Protein AF-A0A8C0J7T6-F1 (afdb_monomer)

Solvent-accessible surface area (backbone atoms only — not comparable to full-atom values): 10800 Å² total; per-residue (Å²): 134,70,55,87,92,42,92,91,55,75,82,84,69,92,79,47,66,50,79,44,66,26,31,36,28,26,46,78,83,42,55,23,36,36,30,41,29,33,46,74,46,92,56,83,65,45,68,53,52,52,30,29,75,73,48,31,24,41,42,26,31,41,79,61,40,76,63,68,33,74,79,54,97,52,53,40,69,46,75,33,35,41,36,41,74,50,99,88,48,74,47,76,49,74,50,81,82,73,91,36,51,92,74,35,79,50,44,44,82,74,43,83,74,43,59,67,70,60,56,52,49,52,53,51,53,53,49,52,53,54,51,53,50,51,53,54,50,52,61,59,55,74,74,56,86,87,81,88,79,65,79,70,66,60,56,63,64,53,69,69,49,64,43,43,42,34,25,47,27,38,25,48,77,80,70,82,87,72,81,82,82,130

Structure (mmCIF, N/CA/C/O backbone):
data_AF-A0A8C0J7T6-F1
#
_entry.id   AF-A0A8C0J7T6-F1
#
loop_
_atom_site.group_PDB
_atom_site.id
_atom_site.type_symbol
_atom_site.label_atom_id
_atom_site.label_alt_id
_atom_site.label_comp_id
_atom_site.label_asym_id
_atom_site.label_entity_id
_atom_site.label_seq_id
_atom_site.pdbx_PDB_ins_code
_atom_site.Cartn_x
_atom_site.Cartn_y
_atom_site.Cartn_z
_atom_site.occupancy
_atom_site.B_iso_or_equiv
_atom_site.auth_seq_id
_atom_site.auth_comp_id
_atom_site.auth_asym_id
_atom_site.auth_atom_id
_atom_site.pdbx_PDB_model_num
ATOM 1 N N . MET A 1 1 ? 10.632 14.392 7.859 1.00 57.88 1 MET A N 1
ATOM 2 C CA . MET A 1 1 ? 10.775 13.035 8.422 1.00 57.88 1 MET A CA 1
ATOM 3 C C . MET A 1 1 ? 12.063 12.473 7.881 1.00 57.88 1 MET A C 1
ATOM 5 O O . MET A 1 1 ? 12.212 12.411 6.668 1.00 57.88 1 MET A O 1
ATOM 9 N N . CYS A 1 2 ? 12.989 12.187 8.778 1.00 57.34 2 CYS A N 1
ATOM 10 C CA . CYS A 1 2 ? 14.302 11.634 8.496 1.00 57.34 2 CYS A CA 1
ATOM 11 C C . CYS A 1 2 ? 14.334 10.195 9.011 1.00 57.34 2 CYS A C 1
ATOM 13 O O . CYS A 1 2 ? 13.550 9.836 9.894 1.00 57.34 2 CYS A O 1
ATOM 15 N N . ILE A 1 3 ? 15.193 9.372 8.426 1.00 66.75 3 ILE A N 1
ATOM 16 C CA . ILE A 1 3 ? 15.431 8.009 8.898 1.00 66.75 3 ILE A CA 1
ATOM 17 C C . ILE A 1 3 ? 16.531 8.100 9.954 1.00 66.75 3 ILE A C 1
ATOM 19 O O . ILE A 1 3 ? 17.465 8.892 9.799 1.00 66.75 3 ILE A O 1
ATOM 23 N N . GLU A 1 4 ? 16.426 7.332 11.034 1.00 70.44 4 GLU A N 1
ATOM 24 C CA . GLU A 1 4 ? 17.487 7.267 12.039 1.00 70.44 4 GLU A CA 1
ATOM 25 C C . GLU A 1 4 ? 18.846 6.986 11.368 1.00 70.44 4 GLU A C 1
ATOM 27 O O . GLU A 1 4 ? 18.960 6.095 10.528 1.00 70.44 4 GLU A O 1
ATOM 32 N N . GLY A 1 5 ? 19.858 7.802 11.679 1.00 65.06 5 GLY A N 1
ATOM 33 C CA . GLY A 1 5 ? 21.185 7.721 11.056 1.00 65.06 5 GLY A CA 1
ATOM 34 C C . GLY A 1 5 ? 21.386 8.563 9.788 1.00 65.06 5 GLY A C 1
ATOM 35 O O . GLY A 1 5 ? 22.493 8.577 9.258 1.00 65.06 5 GLY A O 1
ATOM 36 N N . THR A 1 6 ? 20.372 9.295 9.307 1.00 73.75 6 THR A N 1
ATOM 37 C CA . THR A 1 6 ? 20.548 10.284 8.221 1.00 73.75 6 THR A CA 1
ATOM 38 C C . THR A 1 6 ? 21.011 11.646 8.753 1.00 73.75 6 THR A C 1
ATOM 40 O O . THR A 1 6 ? 20.644 12.049 9.859 1.00 73.75 6 THR A O 1
ATOM 43 N N . GLU A 1 7 ? 21.836 12.356 7.975 1.00 67.19 7 GLU A N 1
ATOM 44 C CA . GLU A 1 7 ? 22.377 13.670 8.348 1.00 67.19 7 GLU A CA 1
ATOM 45 C C . GLU A 1 7 ? 21.241 14.680 8.596 1.00 67.19 7 GLU A C 1
ATOM 47 O O . GLU A 1 7 ? 20.299 14.784 7.809 1.00 67.19 7 GLU A O 1
ATOM 52 N N . GLY A 1 8 ? 21.294 15.389 9.729 1.00 71.00 8 GLY A N 1
ATOM 53 C CA . GLY A 1 8 ? 20.246 16.329 10.146 1.00 71.00 8 GLY A CA 1
ATOM 54 C C . GLY A 1 8 ? 19.017 15.693 10.811 1.00 71.00 8 GLY A C 1
ATOM 55 O O . GLY A 1 8 ? 18.012 16.380 11.007 1.00 71.00 8 GLY A O 1
ATOM 56 N N . CYS A 1 9 ? 19.058 14.401 11.162 1.00 67.88 9 CYS A N 1
ATOM 57 C CA . CYS A 1 9 ? 17.967 13.756 11.889 1.00 67.88 9 CYS A CA 1
ATOM 58 C C . CYS A 1 9 ? 18.073 13.948 13.407 1.00 67.88 9 CYS A C 1
ATOM 60 O O . CYS A 1 9 ? 18.866 13.287 14.074 1.00 67.88 9 CYS A O 1
ATOM 62 N N . GLU A 1 10 ? 17.230 14.817 13.965 1.00 62.34 10 GLU A N 1
ATOM 63 C CA . GLU A 1 10 ? 17.149 15.059 15.408 1.00 62.34 10 GLU A CA 1
ATOM 64 C C . GLU A 1 10 ? 15.887 14.416 16.010 1.00 62.34 10 GLU A C 1
ATOM 66 O O . GLU A 1 10 ? 14.781 14.573 15.489 1.00 62.34 10 GLU A O 1
ATOM 71 N N . ASN A 1 11 ? 16.052 13.710 17.136 1.00 70.50 11 ASN A N 1
ATOM 72 C CA . ASN A 1 11 ? 14.987 13.072 17.926 1.00 70.50 11 ASN A CA 1
ATOM 73 C C . ASN A 1 11 ? 14.111 12.056 17.146 1.00 70.50 11 ASN A C 1
ATOM 75 O O . ASN A 1 11 ? 12.919 12.308 16.905 1.00 70.50 11 ASN A O 1
ATOM 79 N N . PRO A 1 12 ? 14.673 10.895 16.746 1.00 72.00 12 PRO A N 1
ATOM 80 C CA . PRO A 1 12 ? 13.908 9.855 16.069 1.00 72.00 12 PRO A CA 1
ATOM 81 C C . PRO A 1 12 ? 12.795 9.336 16.987 1.00 72.00 12 PRO A C 1
ATOM 83 O O . PRO A 1 12 ? 13.013 8.997 18.148 1.00 72.00 12 PRO A O 1
ATOM 86 N N . LYS A 1 13 ? 11.572 9.280 16.457 1.00 76.56 13 LYS A N 1
ATOM 87 C CA . LYS A 1 13 ? 10.425 8.665 17.140 1.00 76.56 13 LYS A CA 1
ATOM 88 C C . LYS A 1 13 ? 10.184 7.269 16.567 1.00 76.56 13 LYS A C 1
ATOM 90 O O . LYS A 1 13 ? 10.420 7.096 15.368 1.00 76.56 13 LYS A O 1
ATOM 95 N N . PRO A 1 14 ? 9.661 6.319 17.365 1.00 80.88 14 PRO A N 1
ATOM 96 C CA . PRO A 1 14 ? 9.342 4.984 16.874 1.00 80.88 14 PRO A CA 1
ATOM 97 C C . PRO A 1 14 ? 8.430 5.065 15.647 1.00 80.88 14 PRO A C 1
ATOM 99 O O . PRO A 1 14 ? 7.481 5.854 15.596 1.00 80.88 14 PRO A O 1
ATOM 102 N N . CYS A 1 15 ? 8.780 4.280 14.632 1.00 83.19 15 CYS A N 1
ATOM 103 C CA . CYS A 1 15 ? 8.135 4.289 13.331 1.00 83.19 15 CYS A CA 1
ATOM 104 C C . CYS A 1 15 ? 8.163 2.864 12.776 1.00 83.19 15 CYS A C 1
ATOM 106 O O . CYS A 1 15 ? 9.219 2.369 12.391 1.00 83.19 15 CYS A O 1
ATOM 108 N N . GLN A 1 16 ? 7.023 2.176 12.785 1.00 86.44 16 GLN A N 1
ATOM 109 C CA . GLN A 1 16 ? 6.943 0.752 12.454 1.00 86.44 16 GLN A CA 1
ATOM 110 C C . GLN A 1 16 ? 5.827 0.489 11.449 1.00 86.44 16 GLN A C 1
ATOM 112 O O . GLN A 1 16 ? 4.716 1.001 11.578 1.00 86.44 16 GLN A O 1
ATOM 117 N N . SER A 1 17 ? 6.138 -0.290 10.415 1.00 86.31 17 SER A N 1
ATOM 118 C CA . SER A 1 17 ? 5.166 -0.729 9.410 1.00 86.31 17 SER A CA 1
ATOM 119 C C . SER A 1 17 ? 5.462 -2.168 9.016 1.00 86.31 17 SER A C 1
ATOM 121 O O . SER A 1 17 ? 6.627 -2.515 8.835 1.00 86.31 17 SER A O 1
ATOM 123 N N . GLU A 1 18 ? 4.421 -2.970 8.846 1.00 89.94 18 GLU A N 1
ATOM 124 C CA . GLU A 1 18 ? 4.515 -4.314 8.280 1.00 89.94 18 GLU A CA 1
ATOM 125 C C . GLU A 1 18 ? 4.211 -4.265 6.779 1.00 89.94 18 GLU A C 1
ATOM 127 O O . GLU A 1 18 ? 3.388 -3.465 6.325 1.00 89.94 18 GLU A O 1
ATOM 132 N N . LEU A 1 19 ? 4.898 -5.101 6.001 1.00 90.12 19 LEU A N 1
ATOM 133 C CA . LEU A 1 19 ? 4.758 -5.197 4.550 1.00 90.12 19 LEU A CA 1
ATOM 134 C C . LEU A 1 19 ? 4.557 -6.661 4.172 1.00 90.12 19 LEU A C 1
ATOM 136 O O . LEU A 1 19 ? 5.375 -7.506 4.522 1.00 90.12 19 LEU A O 1
ATOM 140 N N . SER A 1 20 ? 3.498 -6.940 3.417 1.00 90.56 20 SER A N 1
ATOM 141 C CA . SER A 1 20 ? 3.242 -8.249 2.806 1.00 90.56 20 SER A CA 1
ATOM 142 C C . SER A 1 20 ? 3.150 -8.113 1.289 1.00 90.56 20 SER A C 1
ATOM 144 O O . SER A 1 20 ? 2.564 -7.158 0.789 1.00 90.56 20 SER A O 1
ATOM 146 N N . VAL A 1 21 ? 3.734 -9.038 0.529 1.00 93.44 21 VAL A N 1
ATOM 147 C CA . VAL A 1 21 ? 3.715 -8.973 -0.942 1.00 93.44 21 VAL A CA 1
ATOM 148 C C . VAL A 1 21 ? 2.457 -9.638 -1.487 1.00 93.44 21 VAL A C 1
ATOM 150 O O . VAL A 1 21 ? 2.244 -10.814 -1.242 1.00 93.44 21 VAL A O 1
ATOM 153 N N . LEU A 1 22 ? 1.649 -8.918 -2.263 1.00 92.19 22 LEU A N 1
ATOM 154 C CA . LEU A 1 22 ? 0.445 -9.475 -2.883 1.00 92.19 22 LEU A CA 1
ATOM 155 C C . LEU A 1 22 ? 0.764 -10.049 -4.260 1.00 92.19 22 LEU A C 1
ATOM 157 O O . LEU A 1 22 ? 0.518 -11.223 -4.518 1.00 92.19 22 LEU A O 1
ATOM 161 N N . GLU A 1 23 ? 1.357 -9.242 -5.141 1.00 93.00 23 GLU A N 1
ATOM 162 C CA . GLU A 1 23 ? 1.593 -9.612 -6.537 1.00 93.00 23 GLU A CA 1
ATOM 163 C C . GLU A 1 23 ? 2.888 -8.991 -7.065 1.00 93.00 23 GLU A C 1
ATOM 165 O O . GLU A 1 23 ? 3.274 -7.889 -6.683 1.00 93.00 23 GLU A O 1
ATOM 170 N N . HIS A 1 24 ? 3.533 -9.658 -8.013 1.00 93.25 24 HIS A N 1
ATOM 171 C CA . HIS A 1 24 ? 4.542 -9.054 -8.878 1.00 93.25 24 HIS A CA 1
ATOM 172 C C . HIS A 1 24 ? 3.970 -8.874 -10.277 1.00 93.25 24 HIS A C 1
ATOM 174 O O . HIS A 1 24 ? 3.216 -9.718 -10.764 1.00 93.25 24 HIS A O 1
ATOM 180 N N . GLY A 1 25 ? 4.362 -7.797 -10.942 1.00 91.88 25 GLY A N 1
ATOM 181 C CA . GLY A 1 25 ? 3.936 -7.499 -12.297 1.00 91.88 25 GLY A CA 1
ATOM 182 C C . GLY A 1 25 ? 4.741 -6.364 -12.903 1.00 91.88 25 GLY A C 1
ATOM 183 O O . GLY A 1 25 ? 5.886 -6.121 -12.523 1.00 91.88 25 GLY A O 1
ATOM 184 N N . SER A 1 26 ? 4.129 -5.652 -13.837 1.00 91.12 26 SER A N 1
ATOM 185 C CA . SER A 1 26 ? 4.706 -4.456 -14.442 1.00 91.12 26 SER A CA 1
ATOM 186 C C . SER A 1 26 ? 3.704 -3.313 -14.477 1.00 91.12 26 SER A C 1
ATOM 188 O O . SER A 1 26 ? 2.516 -3.550 -14.685 1.00 91.12 26 SER A O 1
ATOM 190 N N . TYR A 1 27 ? 4.190 -2.085 -14.320 1.00 89.50 27 TYR A N 1
ATOM 191 C CA . TYR A 1 27 ? 3.415 -0.863 -14.498 1.00 89.50 27 TYR A CA 1
ATOM 192 C C . TYR A 1 27 ? 4.065 -0.011 -15.585 1.00 89.50 27 TYR A C 1
ATOM 194 O O . TYR A 1 27 ? 5.229 0.364 -15.457 1.00 89.50 27 TYR A O 1
ATOM 202 N N . SER A 1 28 ? 3.343 0.247 -16.677 1.00 88.38 28 SER A N 1
ATOM 203 C CA . SER A 1 28 ? 3.873 0.956 -17.859 1.00 88.38 28 SER A CA 1
ATOM 204 C C . SER A 1 28 ? 5.173 0.347 -18.419 1.00 88.38 28 SER A C 1
ATOM 206 O O . SER A 1 28 ? 6.025 1.054 -18.948 1.00 88.38 28 SER A O 1
ATOM 208 N N . GLY A 1 29 ? 5.332 -0.976 -18.299 1.00 86.94 29 GLY A N 1
ATOM 209 C CA . GLY A 1 29 ? 6.515 -1.716 -18.754 1.00 86.94 29 GLY A CA 1
ATOM 210 C C . GLY A 1 29 ? 7.644 -1.841 -17.725 1.00 86.94 29 GLY A C 1
ATOM 211 O O . GLY A 1 29 ? 8.512 -2.695 -17.895 1.00 86.94 29 GLY A O 1
ATOM 212 N N . ASP A 1 30 ? 7.608 -1.078 -16.632 1.00 86.25 30 ASP A N 1
ATOM 213 C CA . ASP A 1 30 ? 8.588 -1.198 -15.554 1.00 86.25 30 ASP A CA 1
ATOM 214 C C . ASP A 1 30 ? 8.177 -2.287 -14.554 1.00 86.25 30 ASP A C 1
ATOM 216 O O . ASP A 1 30 ? 6.997 -2.376 -14.205 1.00 86.25 30 ASP A O 1
ATOM 220 N N . PRO A 1 31 ? 9.113 -3.110 -14.047 1.00 89.31 31 PRO A N 1
ATOM 221 C CA . PRO A 1 3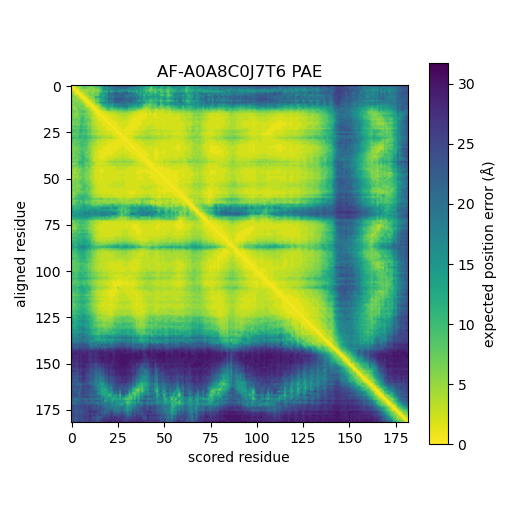1 ? 8.797 -4.126 -13.052 1.00 89.31 31 PRO A CA 1
ATOM 222 C C . PRO A 1 31 ? 8.310 -3.472 -11.764 1.00 89.31 31 PRO A C 1
ATOM 224 O O . PRO A 1 31 ? 8.969 -2.578 -11.235 1.00 89.31 31 PRO A O 1
ATOM 227 N N . VAL A 1 32 ? 7.172 -3.939 -11.247 1.00 90.50 32 VAL A N 1
ATOM 228 C CA . VAL A 1 32 ? 6.631 -3.468 -9.977 1.00 90.50 32 VAL A CA 1
ATOM 229 C C . VAL A 1 32 ? 6.034 -4.567 -9.108 1.00 90.50 32 VAL A C 1
ATOM 231 O O . VAL A 1 32 ? 5.606 -5.611 -9.589 1.00 90.50 32 VAL A O 1
ATOM 234 N N . THR A 1 33 ? 5.986 -4.325 -7.801 1.00 91.75 33 THR A N 1
ATOM 235 C CA . THR A 1 33 ? 5.369 -5.243 -6.831 1.00 91.75 33 THR A CA 1
ATOM 236 C C . THR A 1 33 ? 4.200 -4.565 -6.142 1.00 91.75 33 THR A C 1
ATOM 238 O O . THR A 1 33 ? 4.419 -3.488 -5.603 1.00 91.75 33 THR A O 1
ATOM 241 N N . LYS A 1 34 ? 3.025 -5.205 -6.162 1.00 93.00 34 LYS A N 1
ATOM 242 C CA . LYS A 1 34 ? 1.808 -4.885 -5.407 1.00 93.00 34 LYS A CA 1
ATOM 243 C C . LYS A 1 34 ? 1.949 -5.418 -3.983 1.00 93.00 34 LYS A C 1
ATOM 245 O O . LYS A 1 34 ? 2.234 -6.603 -3.803 1.00 93.00 34 LYS A O 1
ATOM 250 N N . VAL A 1 35 ? 1.753 -4.584 -2.968 1.00 91.81 35 VAL A N 1
ATOM 251 C CA . VAL A 1 35 ? 1.921 -4.986 -1.556 1.00 91.81 35 VAL A CA 1
ATOM 252 C C . VAL A 1 35 ? 0.723 -4.633 -0.689 1.00 91.81 35 VAL A C 1
ATOM 254 O O . VAL A 1 35 ? -0.137 -3.871 -1.086 1.00 91.81 35 VAL A O 1
ATOM 257 N N . LEU A 1 36 ? 0.679 -5.176 0.514 1.00 92.50 36 LEU A N 1
ATOM 258 C CA . LEU A 1 36 ? -0.195 -4.765 1.591 1.00 92.50 36 LEU A CA 1
ATOM 259 C C . LEU A 1 36 ? 0.684 -4.160 2.683 1.00 92.50 36 LEU A C 1
ATOM 261 O O . LEU A 1 36 ? 1.510 -4.856 3.274 1.00 92.50 36 LEU A O 1
ATOM 265 N N . LEU A 1 37 ? 0.532 -2.862 2.926 1.00 90.81 37 LEU A N 1
ATOM 266 C CA . LEU A 1 37 ? 1.215 -2.167 4.016 1.00 90.81 37 LEU A CA 1
ATOM 267 C C . LEU A 1 37 ? 0.299 -2.015 5.222 1.00 90.81 37 LEU A C 1
ATOM 269 O O . LEU A 1 37 ? -0.865 -1.677 5.059 1.00 90.81 37 LEU A O 1
ATOM 273 N N . GLN A 1 38 ? 0.840 -2.189 6.422 1.00 89.88 38 GLN A N 1
ATOM 274 C CA . GLN A 1 38 ? 0.148 -1.946 7.681 1.00 89.88 38 GLN A CA 1
ATOM 275 C C . GLN A 1 38 ? 0.996 -1.015 8.555 1.00 89.88 38 GLN A C 1
ATOM 277 O O . GLN A 1 38 ? 2.014 -1.447 9.102 1.00 89.88 38 GLN A O 1
ATOM 282 N N . PRO A 1 39 ? 0.615 0.263 8.714 1.00 88.62 39 PRO A N 1
ATOM 283 C CA . PRO A 1 39 ? 1.271 1.138 9.675 1.00 88.62 39 PRO A CA 1
ATOM 284 C C . PRO A 1 39 ? 0.883 0.731 11.105 1.00 88.62 39 PRO A C 1
ATOM 286 O O . PRO A 1 39 ? -0.298 0.681 11.434 1.00 88.62 39 PRO A O 1
ATOM 289 N N . LEU A 1 40 ? 1.879 0.460 11.953 1.00 86.31 40 LEU A N 1
ATOM 290 C CA . LEU A 1 40 ? 1.701 0.254 13.401 1.00 86.31 40 LEU A CA 1
ATOM 291 C C . LEU A 1 40 ? 1.825 1.570 14.188 1.00 86.31 40 LEU A C 1
ATOM 293 O O . LEU A 1 40 ? 1.531 1.630 15.374 1.00 86.31 40 LEU A O 1
ATOM 297 N N . THR A 1 41 ? 2.281 2.628 13.518 1.00 85.81 41 THR A N 1
ATOM 298 C CA . THR A 1 41 ? 2.444 3.985 14.048 1.00 85.81 41 THR A CA 1
ATOM 299 C C . THR A 1 41 ? 1.906 5.004 13.039 1.00 85.81 41 THR A C 1
ATOM 301 O O . THR A 1 41 ? 1.841 4.722 11.845 1.00 85.81 41 THR A O 1
ATOM 304 N N . GLY A 1 42 ? 1.546 6.209 13.492 1.00 84.88 42 GLY A N 1
ATOM 305 C CA . GLY A 1 42 ? 0.905 7.244 12.663 1.00 84.88 42 GLY A CA 1
ATOM 306 C C . GLY A 1 42 ? 1.807 8.415 12.254 1.00 84.88 42 GLY A C 1
ATOM 307 O O . GLY A 1 42 ? 1.412 9.571 12.401 1.00 84.88 42 GLY A O 1
ATOM 308 N N . ARG A 1 43 ? 3.045 8.182 11.795 1.00 84.25 43 ARG A N 1
ATOM 309 C CA . ARG A 1 43 ? 3.960 9.291 11.450 1.00 84.25 43 ARG A CA 1
ATOM 310 C C . ARG A 1 43 ? 3.636 9.880 10.068 1.00 84.25 43 ARG A C 1
ATOM 312 O O . ARG A 1 43 ? 3.247 9.177 9.136 1.00 84.25 43 ARG A O 1
ATOM 319 N N . THR A 1 44 ? 3.842 11.187 9.897 1.00 85.31 44 THR A N 1
ATOM 320 C CA . THR A 1 44 ? 3.624 11.870 8.609 1.00 85.31 44 THR A CA 1
ATOM 321 C C . THR A 1 44 ? 4.454 11.220 7.500 1.00 85.31 44 THR A C 1
ATOM 323 O O . THR A 1 44 ? 5.661 11.063 7.645 1.00 85.31 44 THR A O 1
ATOM 326 N N . HIS A 1 45 ? 3.818 10.856 6.383 1.00 88.00 45 HIS A N 1
ATOM 327 C CA . HIS A 1 45 ? 4.460 10.194 5.234 1.00 88.00 45 HIS A CA 1
ATOM 328 C C . HIS A 1 45 ? 5.175 8.869 5.556 1.00 88.00 45 HIS A C 1
ATOM 330 O O . HIS A 1 45 ? 5.985 8.418 4.750 1.00 88.00 45 HIS A O 1
ATOM 336 N N . GLN A 1 46 ? 4.875 8.232 6.690 1.00 87.31 46 GLN A N 1
ATOM 337 C CA . GLN A 1 46 ? 5.559 7.029 7.171 1.00 87.31 46 GLN A CA 1
ATOM 338 C C . GLN A 1 46 ? 5.770 5.967 6.088 1.00 87.31 46 GLN A C 1
ATOM 340 O O . GLN A 1 46 ? 6.906 5.598 5.803 1.00 87.31 46 GLN A O 1
ATOM 345 N N . LEU A 1 47 ? 4.686 5.532 5.440 1.00 88.75 47 LEU A N 1
ATOM 346 C CA . 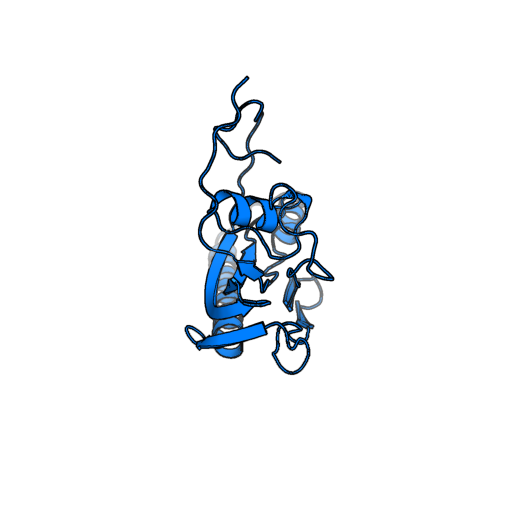LEU A 1 47 ? 4.742 4.490 4.416 1.00 88.75 47 LEU A CA 1
ATOM 347 C C . LEU A 1 47 ? 5.607 4.910 3.223 1.00 88.75 47 LEU A C 1
ATOM 349 O O . LEU A 1 47 ? 6.436 4.135 2.767 1.00 88.75 47 LEU A O 1
ATOM 353 N N . ARG A 1 48 ? 5.477 6.163 2.775 1.00 89.12 48 ARG A N 1
ATOM 354 C CA . ARG A 1 48 ? 6.236 6.723 1.645 1.00 89.12 48 ARG A CA 1
ATOM 355 C C . ARG A 1 48 ? 7.741 6.718 1.914 1.00 89.12 48 ARG A C 1
ATOM 357 O O . ARG A 1 48 ? 8.522 6.276 1.074 1.00 89.12 48 ARG A O 1
ATOM 364 N N . VAL A 1 49 ? 8.130 7.154 3.114 1.00 88.62 49 VAL A N 1
ATOM 365 C CA . VAL A 1 49 ? 9.529 7.162 3.559 1.00 88.62 49 VAL A CA 1
ATOM 366 C C . VAL A 1 49 ? 10.056 5.739 3.709 1.00 88.62 49 VAL A C 1
ATOM 368 O O . VAL A 1 49 ? 11.129 5.458 3.196 1.00 88.62 49 VAL A O 1
ATOM 371 N N . HIS A 1 50 ? 9.314 4.836 4.359 1.00 88.25 50 HIS A N 1
ATOM 372 C CA . HIS A 1 50 ? 9.739 3.443 4.557 1.00 88.25 50 HIS A CA 1
ATOM 373 C C . HIS A 1 50 ? 9.966 2.713 3.231 1.00 88.25 50 HIS A C 1
ATOM 375 O O . HIS A 1 50 ? 10.975 2.039 3.056 1.00 88.25 50 HIS A O 1
ATOM 381 N N . CYS A 1 51 ? 9.049 2.898 2.286 1.00 88.44 51 CYS A N 1
ATOM 382 C CA . CYS A 1 51 ? 9.143 2.365 0.935 1.00 88.44 51 CYS A CA 1
ATOM 383 C C . CYS A 1 51 ? 10.417 2.852 0.225 1.00 88.44 51 CYS A C 1
ATOM 385 O O . CYS A 1 51 ? 11.251 2.056 -0.206 1.00 88.44 51 CYS A O 1
ATOM 387 N N . SER A 1 52 ? 10.619 4.172 0.178 1.00 87.19 52 SER A N 1
ATOM 388 C CA . SER A 1 52 ? 11.812 4.776 -0.429 1.00 87.19 52 SER A CA 1
ATOM 389 C C . SER A 1 52 ? 13.110 4.338 0.269 1.00 87.19 52 SER A C 1
ATOM 391 O O . SER A 1 52 ? 14.074 3.977 -0.404 1.00 87.19 52 SER A O 1
ATOM 393 N N . ALA A 1 53 ? 13.113 4.260 1.605 1.00 86.06 53 ALA A N 1
ATOM 394 C CA . ALA A 1 53 ? 14.236 3.774 2.411 1.00 86.06 53 ALA A CA 1
ATOM 395 C C . ALA A 1 53 ? 14.624 2.327 2.084 1.00 86.06 53 ALA A C 1
ATOM 397 O O . ALA A 1 53 ? 15.806 1.998 2.049 1.00 86.06 53 ALA A O 1
ATOM 398 N N . ALA A 1 54 ? 13.632 1.475 1.812 1.00 85.62 54 ALA A N 1
ATOM 399 C CA . ALA A 1 54 ? 13.838 0.092 1.395 1.00 85.62 54 ALA A CA 1
ATOM 400 C C . ALA A 1 54 ? 14.328 -0.040 -0.063 1.00 85.62 54 ALA A C 1
ATOM 402 O O . ALA A 1 54 ? 14.499 -1.155 -0.546 1.00 85.62 54 ALA A O 1
ATOM 403 N N . GLY A 1 55 ? 14.541 1.071 -0.781 1.00 84.62 55 GLY A N 1
ATOM 404 C CA . GLY A 1 55 ? 14.935 1.074 -2.194 1.00 84.62 55 GLY A CA 1
ATOM 405 C C . GLY A 1 55 ? 13.771 0.838 -3.159 1.00 84.62 55 GLY A C 1
ATOM 406 O O . GLY A 1 55 ? 13.985 0.604 -4.348 1.00 84.62 55 GLY A O 1
ATOM 407 N N . HIS A 1 56 ? 12.544 0.918 -2.653 1.00 86.31 56 HIS A N 1
ATOM 408 C CA . HIS A 1 56 ? 11.315 0.619 -3.366 1.00 86.31 56 HIS A CA 1
ATOM 409 C C . HIS A 1 56 ? 10.351 1.805 -3.208 1.00 86.31 56 HIS A C 1
ATOM 411 O O . HIS A 1 56 ? 9.448 1.759 -2.381 1.00 86.31 56 HIS A O 1
ATOM 417 N N . PRO A 1 57 ? 10.538 2.926 -3.925 1.00 89.25 57 PRO A N 1
ATOM 418 C CA . PRO A 1 57 ? 9.630 4.065 -3.821 1.00 89.25 57 PRO A CA 1
ATOM 419 C C . PRO A 1 57 ? 8.252 3.741 -4.416 1.00 89.25 57 PRO A C 1
ATOM 421 O O . PRO A 1 57 ? 8.132 2.941 -5.346 1.00 89.25 57 PRO A O 1
ATOM 424 N N . ILE A 1 58 ? 7.213 4.387 -3.880 1.00 89.25 58 ILE A N 1
ATOM 425 C CA . ILE A 1 58 ? 5.839 4.270 -4.383 1.00 89.25 58 ILE A CA 1
ATOM 426 C C . ILE A 1 58 ? 5.751 4.889 -5.781 1.00 89.25 58 ILE A C 1
ATOM 428 O O . ILE A 1 58 ? 6.115 6.052 -5.958 1.00 89.25 58 ILE A O 1
ATOM 432 N N . VAL A 1 59 ? 5.195 4.157 -6.750 1.00 88.50 59 VAL A N 1
ATOM 433 C CA . VAL A 1 59 ? 4.922 4.689 -8.096 1.00 88.50 59 VAL A CA 1
ATOM 434 C C . VAL A 1 59 ? 4.055 5.950 -8.023 1.00 88.50 59 VAL A C 1
ATOM 436 O O . VAL A 1 59 ? 3.000 5.976 -7.383 1.00 88.50 59 VAL A O 1
ATOM 439 N N . GLY A 1 60 ? 4.507 7.005 -8.701 1.00 86.88 60 GLY A N 1
ATOM 440 C CA . GLY A 1 60 ? 3.841 8.311 -8.729 1.00 86.88 60 GLY A CA 1
ATOM 441 C C . GLY A 1 60 ? 4.111 9.180 -7.495 1.00 86.88 60 GLY A C 1
ATOM 442 O O . GLY A 1 60 ? 3.515 10.247 -7.353 1.00 86.88 60 GLY A O 1
ATOM 443 N N . ASP A 1 61 ? 4.999 8.760 -6.587 1.00 86.81 61 ASP A N 1
ATOM 444 C CA . ASP A 1 61 ? 5.459 9.602 -5.483 1.00 86.81 61 ASP A CA 1
ATOM 445 C C . ASP A 1 61 ? 6.610 10.510 -5.927 1.00 86.81 61 ASP A C 1
ATOM 447 O O . ASP A 1 61 ? 7.787 10.173 -5.802 1.00 86.81 61 ASP A O 1
ATOM 451 N N . PHE A 1 62 ? 6.282 11.708 -6.403 1.00 82.50 62 PHE A N 1
ATOM 452 C CA . PHE A 1 62 ? 7.276 12.680 -6.867 1.00 82.50 62 PHE A CA 1
ATOM 453 C C . PHE A 1 62 ? 8.318 13.069 -5.798 1.00 82.50 62 PHE A C 1
ATOM 455 O O . PHE A 1 62 ? 9.480 13.330 -6.117 1.00 82.50 62 PHE A O 1
ATOM 462 N N . THR A 1 63 ? 7.920 13.116 -4.520 1.00 81.81 63 THR A N 1
ATOM 463 C CA . THR A 1 63 ? 8.786 13.572 -3.422 1.00 81.81 63 THR A CA 1
ATOM 464 C C . THR A 1 63 ? 9.846 12.532 -3.077 1.00 81.81 63 THR A C 1
ATOM 466 O O . THR A 1 63 ? 11.019 12.879 -2.954 1.00 81.81 63 THR A O 1
ATOM 469 N N . TYR A 1 64 ? 9.445 11.268 -2.925 1.00 80.31 64 TYR A N 1
ATOM 470 C CA . TYR A 1 64 ? 10.320 10.204 -2.419 1.00 80.31 64 TYR A 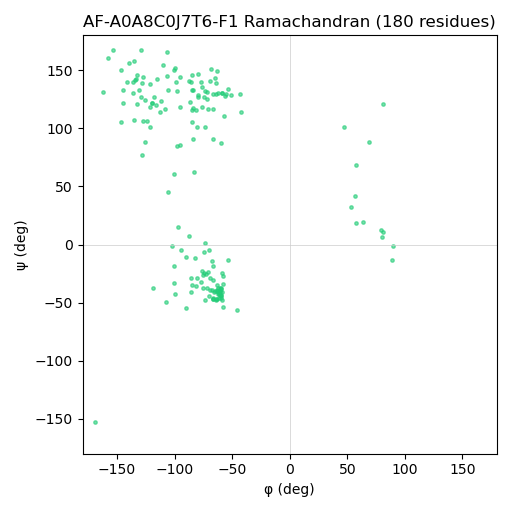CA 1
ATOM 471 C C . TYR A 1 64 ? 10.877 9.276 -3.513 1.00 80.31 64 TYR A C 1
ATOM 473 O O . TYR A 1 64 ? 11.699 8.411 -3.208 1.00 80.31 64 TYR A O 1
ATOM 481 N N . SER A 1 65 ? 10.502 9.489 -4.781 1.00 74.25 65 SER A N 1
ATOM 482 C CA . SER A 1 65 ? 11.147 8.893 -5.970 1.00 74.25 65 SER A CA 1
ATOM 483 C C . SER A 1 65 ? 12.328 9.716 -6.508 1.00 74.25 65 SER A C 1
ATOM 485 O O . SER A 1 65 ? 12.850 9.419 -7.582 1.00 74.25 65 SER A O 1
ATOM 487 N N . PHE A 1 66 ? 12.750 10.775 -5.804 1.00 72.06 66 PHE A N 1
ATOM 488 C CA . PHE A 1 66 ? 13.778 11.717 -6.270 1.00 72.06 66 PHE A CA 1
ATOM 489 C C . PHE A 1 66 ? 13.436 12.359 -7.628 1.00 72.06 66 PHE A C 1
ATOM 491 O O . PHE A 1 66 ? 14.308 12.519 -8.481 1.00 72.06 66 PHE A O 1
ATOM 498 N N . LYS A 1 67 ? 12.162 12.742 -7.822 1.00 69.31 67 LYS A N 1
ATOM 499 C CA . LYS A 1 67 ? 11.630 13.358 -9.055 1.00 69.31 67 LYS A CA 1
ATOM 500 C C . LYS A 1 67 ? 11.692 12.468 -10.305 1.00 69.31 67 LYS A C 1
ATOM 502 O O . LYS A 1 67 ? 11.630 12.990 -11.414 1.00 69.31 67 LYS A O 1
ATOM 507 N N . LYS A 1 68 ? 11.831 11.148 -10.142 1.00 65.50 68 LYS A N 1
ATOM 508 C CA . LYS A 1 68 ? 11.871 10.201 -11.269 1.00 65.50 68 LYS A CA 1
ATOM 509 C C . LYS A 1 68 ? 10.490 9.755 -11.724 1.00 65.50 68 LYS A C 1
ATOM 511 O O . LYS A 1 68 ? 10.319 9.467 -12.901 1.00 65.50 68 LYS A O 1
ATOM 516 N N . ASP A 1 69 ? 9.516 9.730 -10.819 1.00 64.38 69 ASP A N 1
ATOM 517 C CA . ASP A 1 69 ? 8.140 9.380 -11.160 1.00 64.38 69 ASP A CA 1
ATOM 518 C C . ASP A 1 69 ? 7.308 10.658 -11.351 1.00 64.38 69 ASP A C 1
ATOM 520 O O . ASP A 1 69 ? 6.661 11.141 -10.420 1.00 64.38 69 ASP A O 1
ATOM 524 N N . SER A 1 70 ? 7.366 11.227 -12.561 1.00 63.16 70 SER A N 1
ATOM 525 C CA . SER A 1 70 ? 6.491 12.324 -13.021 1.00 63.16 70 SER A CA 1
ATOM 526 C C . SER A 1 70 ? 5.336 11.863 -13.910 1.00 63.16 70 SER A C 1
ATOM 528 O O . SER A 1 70 ? 4.380 12.610 -14.103 1.00 63.16 70 SER A O 1
ATOM 530 N N . ASP A 1 71 ? 5.446 10.659 -14.466 1.00 71.56 71 ASP A N 1
ATOM 531 C CA . ASP A 1 71 ? 4.583 10.178 -15.548 1.00 71.56 71 ASP A CA 1
ATOM 532 C C . ASP A 1 71 ? 3.258 9.551 -15.072 1.00 71.56 71 ASP A C 1
ATOM 534 O O . ASP A 1 71 ? 2.248 9.716 -15.761 1.00 71.56 71 ASP A O 1
ATOM 538 N N . PRO A 1 72 ? 3.188 8.847 -13.920 1.00 79.75 72 PRO A N 1
ATOM 539 C CA . PRO A 1 72 ? 1.919 8.325 -13.419 1.00 79.75 72 PRO A CA 1
ATOM 540 C C . PRO A 1 72 ? 0.925 9.441 -13.065 1.00 79.75 72 PRO A C 1
ATOM 542 O O . PRO A 1 72 ? 1.275 10.429 -12.425 1.00 79.75 72 PRO A O 1
ATOM 545 N N . TYR A 1 73 ? -0.354 9.243 -13.405 1.00 85.56 73 TYR A N 1
ATOM 546 C CA . TYR A 1 73 ? -1.423 10.234 -13.192 1.00 85.56 73 TYR A CA 1
ATOM 547 C C . TYR A 1 73 ? -1.742 10.519 -11.712 1.00 85.56 73 TYR A C 1
ATOM 549 O O . TYR A 1 73 ? -2.390 11.516 -11.390 1.00 85.56 73 TYR A O 1
ATOM 557 N N . ARG A 1 74 ? -1.330 9.624 -10.807 1.00 89.06 74 ARG A N 1
ATOM 558 C CA . ARG A 1 74 ? -1.492 9.737 -9.354 1.00 89.06 74 ARG A CA 1
ATOM 559 C C . ARG A 1 74 ? -0.410 8.945 -8.626 1.00 89.06 74 ARG A C 1
ATOM 561 O O . ARG A 1 74 ? 0.220 8.060 -9.197 1.00 89.06 74 ARG A O 1
ATOM 568 N N . MET A 1 75 ? -0.296 9.189 -7.324 1.00 90.44 75 MET A N 1
ATOM 569 C CA . MET A 1 75 ? 0.431 8.305 -6.416 1.00 90.44 75 MET A CA 1
ATOM 570 C C . MET A 1 75 ? -0.359 7.007 -6.187 1.00 90.44 75 MET A C 1
ATOM 572 O O . MET A 1 75 ? -1.551 7.040 -5.843 1.00 90.44 75 MET A O 1
ATOM 576 N N . MET A 1 76 ? 0.327 5.874 -6.328 1.00 91.69 76 MET A N 1
ATOM 577 C CA . MET A 1 76 ? -0.202 4.527 -6.098 1.00 91.69 76 MET A CA 1
ATOM 578 C C . MET A 1 76 ? -0.139 4.174 -4.612 1.00 91.69 76 MET A C 1
ATOM 580 O O . MET A 1 76 ? 0.591 3.289 -4.189 1.00 91.69 76 MET A O 1
ATOM 584 N N . LEU A 1 77 ? -0.872 4.949 -3.814 1.00 91.50 77 LEU A N 1
ATOM 585 C CA . LEU A 1 77 ? -1.079 4.750 -2.384 1.00 91.50 77 LEU A CA 1
ATOM 586 C C . LEU A 1 77 ? -2.586 4.907 -2.130 1.00 91.50 77 LEU A C 1
ATOM 588 O O . LEU A 1 77 ? -3.172 5.947 -2.448 1.00 91.50 77 LEU A O 1
ATOM 592 N N . HIS A 1 78 ? -3.226 3.874 -1.595 1.00 92.25 78 HIS A N 1
ATOM 593 C CA . HIS A 1 78 ? -4.659 3.835 -1.317 1.00 92.25 78 HIS A CA 1
ATOM 594 C C . HIS A 1 78 ? -4.922 3.228 0.058 1.00 92.25 78 HIS A C 1
ATOM 596 O O . HIS A 1 78 ? -4.394 2.165 0.347 1.00 92.25 78 HIS A O 1
ATOM 602 N N . ALA A 1 79 ? -5.736 3.881 0.887 1.00 90.94 79 ALA A N 1
ATOM 603 C CA . ALA A 1 79 ? -6.190 3.314 2.152 1.00 90.94 79 ALA A CA 1
ATOM 604 C C . ALA A 1 79 ? -7.351 2.344 1.885 1.00 90.94 79 ALA A C 1
ATOM 606 O O . ALA A 1 79 ? -8.475 2.780 1.653 1.00 90.94 79 ALA A O 1
ATOM 607 N N . TYR A 1 80 ? -7.053 1.045 1.884 1.00 90.12 80 TYR A N 1
ATOM 608 C CA . TYR A 1 80 ? -7.999 -0.004 1.503 1.00 90.12 80 TYR A CA 1
ATOM 609 C C . TYR A 1 80 ? -8.900 -0.463 2.654 1.00 90.12 80 TYR A C 1
ATOM 611 O O . TYR A 1 80 ? -10.088 -0.675 2.462 1.00 90.12 80 TYR A O 1
ATOM 619 N N . TYR A 1 81 ? -8.361 -0.614 3.859 1.00 90.38 81 TYR A N 1
ATOM 620 C CA . TYR A 1 81 ? -9.095 -1.120 5.020 1.00 90.38 81 TYR A CA 1
ATOM 621 C C . TYR A 1 81 ? -8.784 -0.246 6.220 1.00 90.38 81 TYR A C 1
ATOM 623 O O . TYR A 1 81 ? -7.637 0.180 6.344 1.00 90.38 81 TYR A O 1
ATOM 631 N N . LEU A 1 82 ? -9.791 0.022 7.051 1.00 87.75 82 LEU A N 1
ATOM 632 C CA . LEU A 1 82 ? -9.681 0.826 8.260 1.00 87.75 82 LEU A CA 1
ATOM 633 C C . LEU A 1 82 ? -10.606 0.278 9.342 1.00 87.75 82 LEU A C 1
ATOM 635 O O . LEU A 1 82 ? -11.794 0.045 9.108 1.00 87.75 82 LEU A O 1
ATOM 639 N N . GLN A 1 83 ? -10.055 0.147 10.543 1.00 86.69 83 GLN A N 1
ATOM 640 C CA . GLN A 1 83 ? -10.793 -0.242 11.728 1.00 86.69 83 GLN A CA 1
ATOM 641 C C . GLN A 1 83 ? -10.582 0.786 12.843 1.00 86.69 83 GLN A C 1
ATOM 643 O O . GLN A 1 83 ? -9.452 1.078 13.240 1.00 86.69 83 GLN A O 1
ATOM 648 N N . ILE A 1 84 ? -11.685 1.335 13.352 1.00 84.88 84 ILE A N 1
ATOM 649 C CA . ILE A 1 84 ? -11.688 2.327 14.427 1.00 84.88 84 ILE A CA 1
ATOM 650 C C . ILE A 1 84 ? -12.559 1.800 15.571 1.00 84.88 84 ILE A C 1
ATOM 652 O O . ILE A 1 84 ? -13.790 1.806 15.458 1.00 84.88 84 ILE A O 1
ATOM 656 N N . PRO A 1 85 ? -11.960 1.359 16.688 1.00 82.19 85 PRO A N 1
ATOM 657 C CA . PRO A 1 85 ? -12.723 1.048 17.884 1.00 82.19 85 PRO A CA 1
ATOM 658 C C . PRO A 1 85 ? -13.239 2.355 18.494 1.00 82.19 85 PRO A C 1
ATOM 660 O O . PRO A 1 85 ? -12.461 3.214 18.902 1.00 82.19 85 PRO A O 1
ATOM 663 N N . THR A 1 86 ? -14.559 2.530 18.549 1.00 82.62 86 THR A N 1
ATOM 664 C CA . THR A 1 86 ? -15.180 3.642 19.279 1.00 82.62 86 THR A CA 1
ATOM 665 C C . THR A 1 86 ? -15.835 3.128 20.554 1.00 82.62 86 THR A C 1
ATOM 667 O O . THR A 1 86 ? -16.092 1.937 20.706 1.00 82.62 86 THR A O 1
ATOM 670 N N . ARG A 1 87 ? -16.189 4.037 21.468 1.00 82.88 87 ARG A N 1
ATOM 671 C CA . ARG A 1 87 ? -16.884 3.672 22.716 1.00 82.88 87 ARG A CA 1
ATOM 672 C C . ARG A 1 87 ? -18.223 2.963 22.508 1.00 82.88 87 ARG A C 1
ATOM 674 O O . ARG A 1 87 ? -18.709 2.324 23.434 1.00 82.88 87 ARG A O 1
ATOM 681 N N . LYS A 1 88 ? -18.869 3.170 21.358 1.00 84.44 88 LYS A N 1
ATOM 682 C CA . LYS A 1 88 ? -20.208 2.634 21.077 1.00 84.44 88 LYS A CA 1
ATOM 683 C C . LYS A 1 88 ? -20.144 1.376 20.229 1.00 84.44 88 LYS A C 1
ATOM 685 O O . LYS A 1 88 ? -20.881 0.434 20.492 1.00 84.44 88 LYS A O 1
ATOM 690 N N . GLU A 1 89 ? -19.290 1.393 19.216 1.00 84.25 89 GLU A N 1
ATOM 691 C CA . GLU A 1 89 ? -19.183 0.321 18.239 1.00 84.25 89 GLU A CA 1
ATOM 692 C C . GLU A 1 89 ? -17.822 0.323 17.546 1.00 84.25 89 GLU A C 1
ATOM 694 O O . GLU A 1 89 ? -17.098 1.325 17.520 1.00 84.25 89 GLU A O 1
ATOM 699 N N . LEU A 1 90 ? -17.492 -0.817 16.958 1.00 84.88 90 LEU A N 1
ATOM 700 C CA . LEU A 1 90 ? -16.356 -0.959 16.070 1.00 84.88 90 LEU A CA 1
ATOM 701 C C . LEU A 1 90 ? -16.755 -0.465 14.679 1.00 84.88 90 LEU A C 1
ATOM 703 O O . LEU A 1 90 ? -17.618 -1.058 14.037 1.00 84.88 90 LEU A O 1
ATOM 707 N N . ILE A 1 91 ? -16.121 0.609 14.209 1.00 86.94 91 ILE A N 1
ATOM 708 C CA . ILE A 1 91 ? -16.273 1.053 12.824 1.00 86.94 91 ILE A CA 1
ATOM 709 C C . ILE A 1 91 ? -15.279 0.261 11.985 1.00 86.94 91 ILE A C 1
ATOM 711 O O . ILE A 1 91 ? -14.069 0.407 12.148 1.00 86.94 91 ILE A O 1
ATOM 715 N N . GLU A 1 92 ? -15.793 -0.557 11.077 1.00 89.62 92 GLU A N 1
ATOM 716 C CA . GLU A 1 92 ? -15.005 -1.329 10.123 1.00 89.62 92 GLU A CA 1
ATOM 717 C C . GLU A 1 92 ? -15.403 -0.920 8.705 1.00 89.62 92 GLU A C 1
ATOM 719 O O . GLU A 1 92 ? -16.570 -1.021 8.323 1.00 89.62 92 GLU A O 1
ATOM 724 N N . VAL A 1 93 ? -14.440 -0.442 7.918 1.00 90.00 93 VAL A N 1
ATOM 725 C CA . VAL A 1 93 ? -14.680 -0.033 6.531 1.00 90.00 93 VAL A CA 1
ATOM 726 C C . VAL A 1 93 ? -13.617 -0.599 5.601 1.00 90.00 93 VAL A C 1
ATOM 728 O O . VAL A 1 93 ? -12.433 -0.666 5.934 1.00 90.00 93 VAL A O 1
ATOM 731 N N . SER A 1 94 ? -14.055 -0.984 4.405 1.00 90.31 94 SER A N 1
ATOM 732 C CA . SER A 1 94 ? -13.184 -1.362 3.295 1.00 90.31 94 SER A CA 1
ATOM 733 C C . SER A 1 94 ? -13.570 -0.576 2.048 1.00 90.31 94 SER A C 1
ATOM 735 O O . SER A 1 94 ? -14.750 -0.344 1.779 1.00 90.31 94 SER A O 1
ATOM 737 N N . ALA A 1 95 ? -12.562 -0.124 1.317 1.00 90.75 95 ALA A N 1
ATOM 738 C CA . ALA A 1 95 ? -12.694 0.511 0.020 1.00 90.75 95 ALA A CA 1
ATOM 739 C C . ALA A 1 95 ? -12.396 -0.519 -1.083 1.00 90.75 95 ALA A C 1
ATOM 741 O O . ALA A 1 95 ? -11.629 -1.454 -0.854 1.00 90.75 95 ALA A O 1
ATOM 742 N N . PRO A 1 96 ? -12.982 -0.376 -2.283 1.00 91.94 96 PRO A N 1
ATOM 743 C CA . PRO A 1 96 ? -12.641 -1.238 -3.407 1.00 91.94 96 PRO A CA 1
ATOM 744 C C . PRO A 1 96 ? -11.184 -1.026 -3.825 1.00 91.94 96 PRO A C 1
ATOM 746 O O . PRO A 1 96 ? -10.698 0.104 -3.828 1.00 91.94 96 PRO A O 1
ATOM 749 N N . ASP A 1 97 ? -10.510 -2.100 -4.233 1.00 90.44 97 ASP A N 1
ATOM 750 C CA . ASP A 1 97 ? -9.141 -2.031 -4.741 1.00 90.44 97 ASP A CA 1
ATOM 751 C C . ASP A 1 97 ? -9.087 -1.260 -6.077 1.00 90.44 97 ASP A C 1
ATOM 753 O O . ASP A 1 97 ? -9.677 -1.707 -7.067 1.00 90.44 97 ASP A O 1
ATOM 757 N N . PRO A 1 98 ? -8.394 -0.106 -6.147 1.00 90.69 98 PRO A N 1
ATOM 758 C CA . PRO A 1 98 ? -8.288 0.663 -7.379 1.00 90.69 98 PRO A CA 1
ATOM 759 C C . PRO A 1 98 ? -7.202 0.132 -8.326 1.00 90.69 98 PRO A C 1
ATOM 761 O O . PRO A 1 98 ? -7.142 0.573 -9.472 1.00 90.69 98 PRO A O 1
ATOM 764 N N . PHE A 1 99 ? -6.332 -0.779 -7.880 1.00 90.56 99 PHE A N 1
ATOM 765 C CA . PHE A 1 99 ? -5.155 -1.234 -8.625 1.00 90.56 99 PHE A CA 1
ATOM 766 C C . PHE A 1 99 ? -5.417 -2.579 -9.300 1.00 90.56 99 PHE A C 1
ATOM 768 O O . PHE A 1 99 ? -4.774 -3.603 -9.036 1.00 90.56 99 PHE A O 1
ATOM 775 N N . LEU A 1 100 ? -6.417 -2.550 -10.176 1.00 91.31 100 LEU A N 1
ATOM 776 C CA . LEU A 1 100 ? -6.870 -3.671 -10.986 1.00 91.31 100 LEU A CA 1
ATOM 777 C C . LEU A 1 100 ? -6.624 -3.355 -12.458 1.00 91.31 100 LEU A C 1
ATOM 779 O O . LEU A 1 100 ? -6.878 -2.236 -12.898 1.00 91.31 100 LEU A O 1
ATOM 783 N N . THR A 1 101 ? -6.228 -4.354 -13.246 1.00 91.38 101 THR A N 1
ATOM 784 C CA . THR A 1 101 ? -6.006 -4.194 -14.696 1.00 91.38 101 THR A CA 1
ATOM 785 C C . THR A 1 101 ? -7.255 -3.696 -15.435 1.00 91.38 101 THR A C 1
ATOM 787 O O . THR A 1 101 ? -7.152 -3.032 -16.462 1.00 91.38 101 THR A O 1
ATOM 790 N N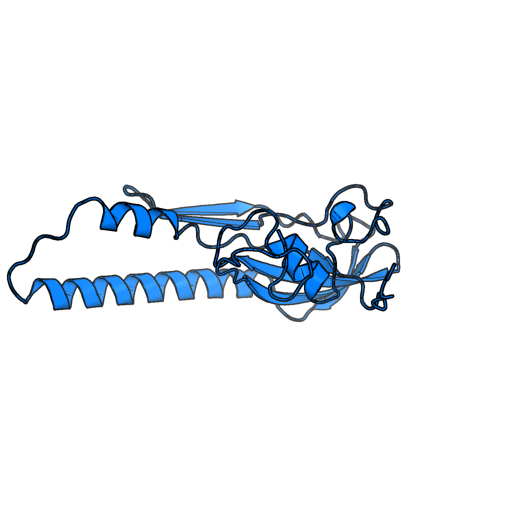 . SER A 1 102 ? -8.453 -3.978 -14.908 1.00 93.25 102 SER A N 1
ATOM 791 C CA . SER A 1 102 ? -9.722 -3.478 -15.451 1.00 93.25 102 SER A CA 1
ATOM 792 C C . SER A 1 102 ? -9.947 -1.978 -15.231 1.00 93.25 102 SER A C 1
ATOM 794 O O . SER A 1 102 ? -10.749 -1.382 -15.946 1.00 93.25 102 SER A O 1
ATOM 796 N N . LEU A 1 103 ? -9.296 -1.385 -14.227 1.00 91.31 103 LEU A N 1
ATOM 797 C CA . LEU A 1 103 ? -9.399 0.037 -13.883 1.00 91.31 103 LEU A CA 1
ATOM 798 C C . LEU A 1 103 ? -8.202 0.836 -14.405 1.00 91.31 103 LEU A C 1
ATOM 800 O O . LEU A 1 103 ? -8.362 1.992 -14.787 1.00 91.31 103 LEU A O 1
ATOM 804 N N . ASP A 1 104 ? -7.024 0.214 -14.444 1.00 89.56 104 ASP A N 1
ATOM 805 C CA . ASP A 1 104 ? -5.792 0.798 -14.956 1.00 89.56 104 ASP A CA 1
ATOM 806 C C . ASP A 1 104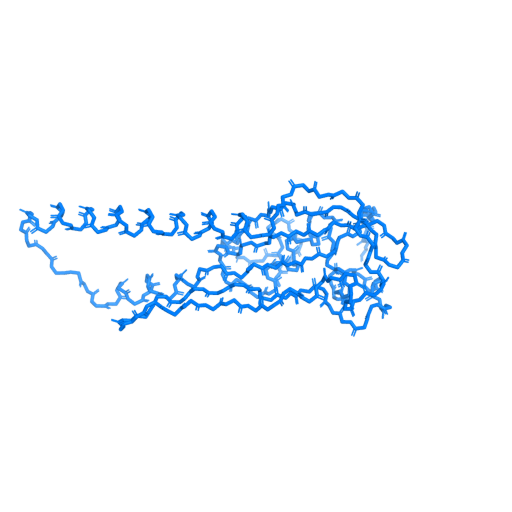 ? -5.056 -0.209 -15.846 1.00 89.56 104 ASP A C 1
ATOM 808 O O . ASP A 1 104 ? -4.451 -1.174 -15.374 1.00 89.56 104 ASP A O 1
ATOM 812 N N . SER A 1 105 ? -5.082 0.039 -17.157 1.00 91.62 105 SER A N 1
ATOM 813 C CA . SER A 1 105 ? -4.440 -0.819 -18.154 1.00 91.62 105 SER A CA 1
ATOM 814 C C . SER A 1 105 ? -2.913 -0.813 -18.079 1.00 91.62 105 SER A C 1
ATOM 816 O O . SER A 1 105 ? -2.278 -1.659 -18.705 1.00 91.62 105 SER A O 1
ATOM 818 N N . ASN A 1 106 ? -2.305 0.135 -17.357 1.00 90.44 106 ASN A N 1
ATOM 819 C CA . ASN A 1 106 ? -0.855 0.160 -17.179 1.00 90.44 106 ASN A CA 1
ATOM 820 C C . ASN A 1 106 ? -0.382 -0.950 -16.241 1.00 90.44 106 ASN A C 1
ATOM 822 O O . ASN A 1 106 ? 0.770 -1.368 -16.356 1.00 90.44 106 ASN A O 1
ATOM 826 N N . TRP A 1 107 ? -1.245 -1.430 -15.338 1.00 90.44 107 TRP A N 1
ATOM 827 C CA . TRP A 1 107 ? -0.936 -2.523 -14.424 1.00 90.44 107 TRP A CA 1
ATOM 828 C C . TRP A 1 107 ? -1.166 -3.889 -15.074 1.00 90.44 107 TRP A C 1
ATOM 830 O O . TRP A 1 107 ? -2.293 -4.275 -15.393 1.00 90.44 107 TRP A O 1
ATOM 840 N N . VAL A 1 108 ? -0.085 -4.659 -15.193 1.00 93.62 108 VAL A N 1
ATOM 841 C CA . VAL A 1 108 ? -0.095 -6.023 -15.726 1.00 93.62 108 VAL A CA 1
ATOM 842 C C . VAL A 1 108 ? 0.462 -6.983 -14.666 1.00 93.62 108 VAL A C 1
ATOM 844 O O . VAL A 1 108 ? 1.685 -7.050 -14.497 1.00 93.62 108 VAL A O 1
ATOM 847 N N . PRO A 1 109 ? -0.393 -7.726 -13.937 1.00 92.75 109 PRO A N 1
ATOM 848 C CA . PRO A 1 109 ? 0.055 -8.717 -12.966 1.00 92.75 109 PRO A CA 1
ATOM 849 C C . PRO A 1 109 ? 0.707 -9.908 -13.678 1.00 92.75 109 PRO A C 1
ATOM 851 O O . PRO A 1 109 ? 0.250 -10.357 -14.728 1.00 92.75 109 PRO A O 1
ATOM 854 N N . GLN A 1 110 ? 1.785 -10.432 -13.099 1.00 94.25 110 GLN A N 1
ATOM 855 C CA . GLN A 1 110 ? 2.532 -11.578 -13.632 1.00 94.25 110 GLN A CA 1
ATOM 856 C C . GLN A 1 110 ? 2.530 -12.768 -12.672 1.00 94.25 110 GLN A C 1
ATOM 858 O O . GLN A 1 110 ? 2.468 -13.916 -13.107 1.00 94.25 110 GLN A O 1
ATOM 863 N N . ARG A 1 111 ? 2.616 -12.512 -11.362 1.00 95.44 111 ARG A N 1
ATOM 864 C CA . ARG A 1 111 ? 2.675 -13.550 -10.329 1.00 95.44 111 ARG A CA 1
ATOM 865 C C . ARG A 1 111 ? 1.931 -13.109 -9.081 1.00 95.44 111 ARG A C 1
ATOM 867 O O . ARG A 1 111 ? 2.328 -12.129 -8.459 1.00 95.44 111 ARG A O 1
ATOM 874 N N . VAL A 1 112 ? 0.934 -13.883 -8.673 1.00 94.81 112 VAL A N 1
ATOM 875 C CA . VAL A 1 112 ? 0.261 -13.717 -7.379 1.00 94.81 112 VAL A CA 1
ATOM 876 C C . VAL A 1 112 ? 1.058 -14.456 -6.303 1.00 94.81 112 VAL A C 1
ATOM 878 O O . VAL A 1 112 ? 1.489 -15.589 -6.516 1.00 94.81 112 VAL A O 1
ATOM 881 N N . VAL A 1 113 ? 1.294 -13.793 -5.174 1.00 95.75 113 VAL A N 1
ATOM 882 C CA . VAL A 1 113 ? 1.971 -14.336 -3.986 1.00 95.75 113 VAL A CA 1
ATOM 883 C C . VAL A 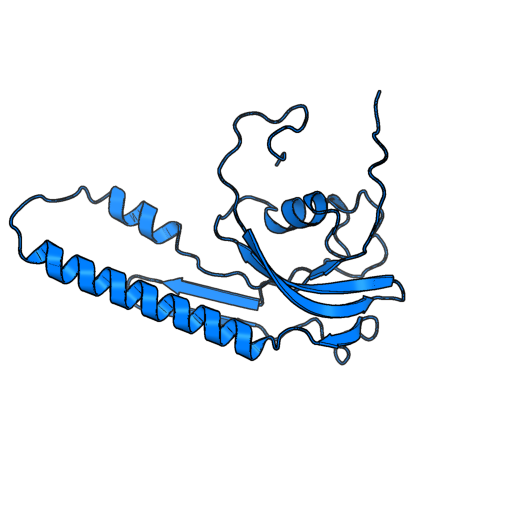1 113 ? 0.956 -14.572 -2.871 1.00 95.75 113 VAL A C 1
ATOM 885 O O . VAL A 1 113 ? 0.902 -15.675 -2.337 1.00 95.75 113 VAL A O 1
ATOM 888 N N . HIS A 1 114 ? 0.124 -13.570 -2.577 1.00 93.31 114 HIS A N 1
ATOM 889 C CA . HIS A 1 114 ? -0.944 -13.644 -1.580 1.00 93.31 114 HIS A CA 1
ATOM 890 C C . HIS A 1 114 ? -2.230 -13.019 -2.130 1.00 93.31 114 HIS A C 1
ATOM 892 O O . HIS A 1 114 ? -2.184 -11.976 -2.786 1.00 93.31 114 HIS A O 1
ATOM 898 N N . GLN A 1 115 ? -3.375 -13.645 -1.849 1.00 92.56 115 GLN A N 1
ATOM 899 C CA . GLN A 1 115 ? -4.685 -13.083 -2.177 1.00 92.56 115 GLN A CA 1
ATOM 900 C C . GLN A 1 115 ? -5.037 -11.974 -1.184 1.00 92.56 115 GLN A C 1
ATOM 902 O O . GLN A 1 115 ? -4.876 -12.141 0.025 1.00 92.56 115 GLN A O 1
ATOM 907 N N . LEU A 1 116 ? -5.542 -10.843 -1.683 1.00 88.81 116 LEU A N 1
ATOM 908 C CA . LEU A 1 116 ? -5.878 -9.697 -0.834 1.00 88.81 116 LEU A CA 1
ATOM 909 C C . LEU A 1 116 ? -6.946 -10.058 0.210 1.00 88.81 116 LEU A C 1
ATOM 911 O O . LEU A 1 116 ? -6.788 -9.713 1.378 1.00 88.81 116 LEU A O 1
ATOM 915 N N . ASP A 1 117 ? -7.984 -10.794 -0.186 1.00 89.94 117 ASP A N 1
ATOM 916 C CA . ASP A 1 117 ? -9.085 -11.170 0.709 1.00 89.94 117 ASP A CA 1
ATOM 917 C C . ASP A 1 117 ? -8.618 -12.061 1.869 1.00 89.94 117 ASP A C 1
ATOM 919 O O . ASP A 1 117 ? -9.026 -11.850 3.012 1.00 89.94 117 ASP A O 1
ATOM 923 N N . GLU A 1 118 ? -7.710 -13.004 1.600 1.00 91.38 118 GLU A N 1
ATOM 924 C CA . GLU A 1 118 ? -7.125 -13.887 2.617 1.00 91.38 118 GLU A CA 1
ATOM 925 C C . GLU A 1 118 ? -6.315 -13.081 3.636 1.00 91.38 118 GLU A C 1
ATOM 927 O O . GLU A 1 118 ? -6.534 -13.197 4.841 1.00 91.38 118 GLU A O 1
ATOM 932 N N . MET A 1 119 ? -5.447 -12.186 3.156 1.00 89.62 119 MET A N 1
ATOM 933 C CA . MET A 1 119 ? -4.634 -11.332 4.025 1.00 89.62 119 MET A CA 1
ATOM 934 C C . MET A 1 119 ? -5.499 -10.431 4.910 1.00 89.62 119 MET A C 1
ATOM 936 O O . MET A 1 119 ? -5.199 -10.221 6.084 1.00 89.62 119 MET A O 1
ATOM 940 N N . ILE A 1 120 ? -6.587 -9.890 4.362 1.00 88.75 120 ILE A N 1
ATOM 941 C CA . ILE A 1 120 ? -7.507 -9.035 5.114 1.00 88.75 120 ILE A CA 1
ATOM 942 C C . ILE A 1 120 ? -8.264 -9.851 6.159 1.00 88.75 120 ILE A C 1
ATOM 944 O O . ILE A 1 120 ? -8.422 -9.382 7.287 1.00 88.75 120 ILE A O 1
ATOM 948 N N . GLN A 1 121 ? -8.678 -11.077 5.836 1.00 89.38 121 GLN A N 1
ATOM 949 C CA . GLN A 1 121 ? -9.300 -11.968 6.810 1.00 89.38 121 GLN A CA 1
ATOM 950 C C . GLN A 1 121 ? -8.339 -12.311 7.957 1.00 89.38 121 GLN A C 1
ATOM 952 O O . GLN A 1 121 ? -8.724 -12.224 9.120 1.00 89.38 121 GLN A O 1
ATOM 957 N N . GLU A 1 122 ? -7.068 -12.593 7.665 1.00 88.62 122 GLU A N 1
ATOM 958 C CA . GLU A 1 122 ? -6.056 -12.826 8.702 1.00 88.62 122 G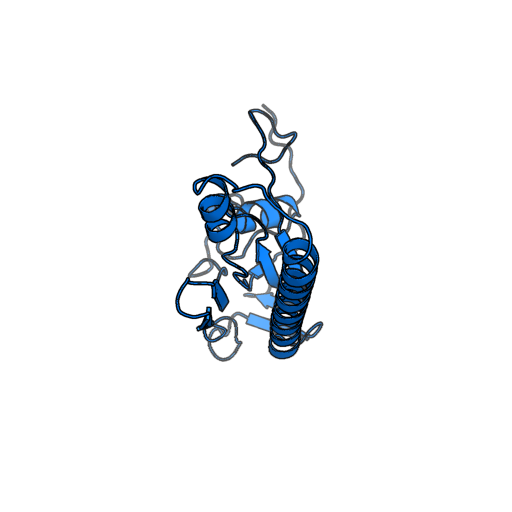LU A CA 1
ATOM 959 C C . GLU A 1 122 ? -5.869 -11.616 9.630 1.00 88.62 122 GLU A C 1
ATOM 961 O O . GLU A 1 122 ? -5.685 -11.777 10.840 1.00 88.62 122 GLU A O 1
ATOM 966 N N . LEU A 1 123 ? -5.928 -10.393 9.093 1.00 84.69 123 LEU A N 1
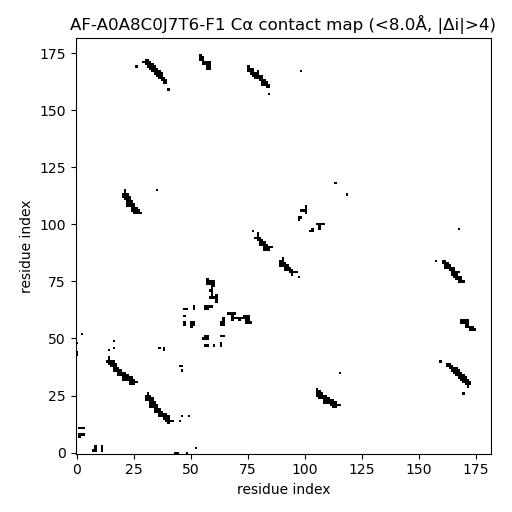ATOM 967 C CA . LEU A 1 123 ? -5.861 -9.172 9.904 1.00 84.69 123 LEU A CA 1
ATOM 968 C C . LEU A 1 123 ? -7.068 -9.033 10.838 1.00 84.69 123 LEU A C 1
ATOM 970 O O . LEU A 1 123 ? -6.909 -8.658 12.006 1.00 84.69 123 LEU A O 1
ATOM 974 N N . LYS A 1 124 ? -8.266 -9.372 10.355 1.00 85.44 124 LYS A N 1
ATOM 975 C CA . LYS A 1 124 ? -9.481 -9.390 11.179 1.00 85.44 124 LYS A CA 1
ATOM 976 C C . LYS A 1 124 ? -9.367 -10.418 12.299 1.00 85.44 124 LYS A C 1
ATOM 978 O O . LYS A 1 124 ? -9.587 -10.079 13.461 1.00 85.44 124 LYS A O 1
ATOM 983 N N . ASP A 1 125 ? -8.926 -11.629 11.977 1.00 86.44 125 ASP A N 1
ATOM 984 C CA . ASP A 1 125 ? -8.782 -12.717 12.945 1.00 86.44 125 ASP A CA 1
ATOM 985 C C . ASP A 1 125 ? -7.758 -12.379 14.039 1.00 86.44 125 ASP A C 1
ATOM 987 O O . ASP A 1 125 ? -8.002 -12.624 15.222 1.00 86.44 125 ASP A O 1
ATOM 991 N N . LYS A 1 126 ? -6.625 -11.760 13.672 1.00 82.06 126 LYS A N 1
ATOM 992 C CA . LYS A 1 126 ? -5.629 -11.262 14.639 1.00 82.06 126 LYS A CA 1
ATOM 993 C C . LYS A 1 126 ? -6.217 -10.212 15.577 1.00 82.06 126 LYS A C 1
ATOM 995 O O . LYS A 1 126 ? -5.875 -10.186 16.757 1.00 82.06 126 LYS A O 1
ATOM 1000 N N . THR A 1 127 ? -7.098 -9.355 15.067 1.00 77.44 127 THR A N 1
ATOM 1001 C CA . THR A 1 127 ? -7.745 -8.321 15.881 1.00 77.44 127 THR A CA 1
ATOM 1002 C C . THR A 1 127 ? -8.677 -8.941 16.913 1.00 77.44 127 THR A C 1
ATOM 1004 O O . THR A 1 127 ? -8.582 -8.590 18.086 1.00 77.44 127 THR A O 1
ATOM 1007 N N . ILE A 1 128 ? -9.521 -9.890 16.497 1.00 79.31 128 ILE A N 1
ATOM 1008 C CA . ILE A 1 128 ? -10.468 -10.572 17.388 1.00 79.31 128 ILE A CA 1
ATOM 1009 C C . ILE A 1 128 ? -9.717 -11.279 18.519 1.00 79.31 128 ILE A C 1
ATOM 1011 O O . ILE A 1 128 ? -10.033 -11.072 19.687 1.00 79.31 128 ILE A O 1
ATOM 1015 N N . ARG A 1 129 ? -8.662 -12.036 18.189 1.00 80.31 129 ARG A N 1
ATOM 1016 C CA . ARG A 1 129 ? -7.844 -12.732 19.197 1.00 80.31 129 ARG A CA 1
ATOM 1017 C C . ARG A 1 129 ? -7.206 -11.764 20.193 1.00 80.31 129 ARG A C 1
ATOM 1019 O O . ARG A 1 129 ? -7.257 -12.009 21.391 1.00 80.31 129 ARG A O 1
ATOM 1026 N N . ALA A 1 130 ? -6.667 -10.640 19.716 1.00 76.06 130 ALA A N 1
ATOM 1027 C CA . ALA A 1 130 ? -6.092 -9.621 20.593 1.00 76.06 130 ALA A CA 1
ATOM 1028 C C . ALA A 1 130 ? -7.140 -9.005 21.542 1.00 76.06 130 ALA A C 1
ATOM 1030 O O . ALA A 1 130 ? -6.839 -8.727 22.700 1.00 76.06 130 ALA A O 1
ATOM 1031 N N . GLU A 1 131 ? -8.377 -8.806 21.079 1.00 76.12 131 GLU A N 1
ATOM 1032 C CA . GLU A 1 131 ? -9.476 -8.296 21.911 1.00 76.12 131 GLU A CA 1
ATOM 1033 C C . GLU A 1 131 ? -9.981 -9.323 22.934 1.00 76.12 131 GLU A C 1
ATOM 1035 O O . GLU A 1 131 ? -10.307 -8.961 24.067 1.00 76.12 131 GLU A O 1
ATOM 1040 N N . GLU A 1 132 ? -10.028 -10.603 22.565 1.00 80.12 132 GLU A N 1
ATOM 1041 C CA . GLU A 1 132 ? -10.368 -11.703 23.475 1.00 80.12 132 GLU A CA 1
ATOM 1042 C C . GLU A 1 132 ? -9.312 -11.881 24.575 1.00 80.12 132 GLU A C 1
ATOM 1044 O O . GLU A 1 132 ? -9.660 -12.079 25.745 1.00 80.12 132 GLU A O 1
ATOM 1049 N N . GLU A 1 133 ? -8.030 -11.768 24.223 1.00 77.69 133 GLU A N 1
ATOM 1050 C CA . GLU A 1 133 ? -6.910 -11.813 25.165 1.00 77.69 133 GLU A CA 1
ATOM 1051 C C . GLU A 1 133 ? -6.948 -10.635 26.148 1.00 77.69 133 GLU A C 1
ATOM 1053 O O . GLU A 1 133 ? -6.858 -10.854 27.359 1.00 77.69 133 GLU A O 1
ATOM 1058 N N . GLU A 1 134 ? -7.156 -9.405 25.661 1.00 76.50 134 GLU A N 1
ATOM 1059 C CA . GLU A 1 134 ? -7.298 -8.212 26.510 1.00 76.50 134 GLU A CA 1
ATOM 1060 C C . GLU A 1 134 ? -8.481 -8.353 27.483 1.00 76.50 134 GLU A C 1
ATOM 1062 O O . GLU A 1 134 ? -8.318 -8.152 28.689 1.00 76.50 134 GLU A O 1
ATOM 1067 N N . ARG A 1 135 ? -9.650 -8.800 27.002 1.00 75.06 135 ARG A N 1
ATOM 1068 C CA . ARG A 1 135 ? -10.839 -9.019 27.845 1.00 75.06 135 ARG A CA 1
ATOM 1069 C C . ARG A 1 135 ? -10.611 -10.096 28.907 1.00 75.06 135 ARG A C 1
ATOM 1071 O O . ARG A 1 135 ? -11.075 -9.963 30.041 1.00 75.06 135 ARG A O 1
ATOM 1078 N N . SER A 1 136 ? -9.909 -11.169 28.548 1.00 73.25 136 SER A N 1
ATOM 1079 C CA . SER A 1 136 ? -9.585 -12.260 29.473 1.00 73.25 136 SER A CA 1
ATOM 1080 C C . SER A 1 136 ? -8.612 -11.800 30.563 1.00 73.25 136 SER A C 1
ATOM 1082 O O . SER A 1 136 ? -8.778 -12.160 31.729 1.00 73.25 136 SER A O 1
ATOM 1084 N N . GLN A 1 137 ? -7.632 -10.960 30.211 1.00 70.06 137 GLN A N 1
ATOM 1085 C CA . GLN A 1 137 ? -6.708 -10.357 31.173 1.00 70.06 137 GLN A CA 1
ATOM 1086 C C . GLN A 1 137 ? -7.430 -9.389 32.119 1.00 70.06 137 GLN A C 1
ATOM 1088 O O . GLN A 1 137 ? -7.254 -9.491 33.332 1.00 70.06 137 GLN A O 1
ATOM 1093 N N . GLU A 1 138 ? -8.292 -8.507 31.608 1.00 69.88 138 GLU A N 1
ATOM 1094 C CA . GLU A 1 138 ? -9.090 -7.593 32.439 1.00 69.88 138 GLU A CA 1
ATOM 1095 C C . GLU A 1 138 ? -9.994 -8.338 33.433 1.00 69.88 138 GLU A C 1
ATOM 1097 O O . GLU A 1 138 ? -10.071 -7.962 34.605 1.00 69.88 138 GLU A O 1
ATOM 1102 N N . ALA A 1 139 ? -10.622 -9.439 33.006 1.00 69.81 139 ALA A N 1
ATOM 1103 C CA . ALA A 1 139 ? -11.436 -10.281 33.880 1.00 69.81 139 ALA A CA 1
ATOM 1104 C C . ALA A 1 139 ? -10.618 -10.936 35.013 1.00 69.81 139 ALA A C 1
ATOM 1106 O O . ALA A 1 139 ? -11.123 -11.060 36.131 1.00 69.81 139 ALA A O 1
ATOM 1107 N N . LEU A 1 140 ? -9.355 -11.312 34.764 1.00 65.88 140 LEU A N 1
ATOM 1108 C CA . LEU A 1 140 ? -8.448 -11.808 35.808 1.00 65.88 140 LEU A CA 1
ATOM 1109 C C . LEU A 1 140 ? -8.031 -10.694 36.782 1.00 65.88 140 LEU A C 1
ATOM 1111 O O . LEU A 1 140 ? -8.065 -10.902 37.996 1.00 65.88 140 LEU A O 1
ATOM 1115 N N . PHE A 1 141 ? -7.676 -9.508 36.280 1.00 57.31 141 PHE A N 1
ATOM 1116 C CA . PHE A 1 141 ? -7.244 -8.378 37.114 1.00 57.31 141 PHE A CA 1
ATOM 1117 C C . PHE A 1 141 ? -8.377 -7.777 37.961 1.00 57.31 141 PHE A C 1
ATOM 1119 O O . PHE A 1 141 ? -8.120 -7.324 39.072 1.00 57.31 141 PHE A O 1
ATOM 1126 N N . SER A 1 142 ? -9.635 -7.845 37.514 1.00 56.88 142 SER A N 1
ATOM 1127 C CA . SER A 1 142 ? -10.790 -7.355 38.285 1.00 56.88 142 SER A CA 1
ATOM 1128 C C . SER A 1 142 ? -11.135 -8.209 39.522 1.00 56.88 142 SER A C 1
ATOM 1130 O O . SER A 1 142 ? -12.031 -7.840 40.284 1.00 56.88 142 SER A O 1
ATOM 1132 N N . SER A 1 143 ? -10.449 -9.340 39.733 1.00 54.75 143 SER A N 1
ATOM 1133 C CA . SER A 1 143 ? -10.624 -10.212 40.906 1.00 54.75 143 SER A CA 1
ATOM 1134 C C . SER A 1 143 ? -9.645 -9.929 42.064 1.00 54.75 143 SER A C 1
ATOM 1136 O O . SER A 1 143 ? -9.798 -10.505 43.141 1.00 54.75 143 SER A O 1
ATOM 1138 N N . GLY A 1 144 ? -8.683 -9.011 41.885 1.00 44.47 144 GLY A N 1
ATOM 1139 C CA . GLY A 1 144 ? -7.787 -8.510 42.936 1.00 44.47 144 GLY A CA 1
ATOM 1140 C C . GLY A 1 144 ? -8.082 -7.041 43.257 1.00 44.47 144 GLY A C 1
ATOM 1141 O O . GLY A 1 144 ? -8.100 -6.207 42.361 1.00 44.47 144 GLY A O 1
ATOM 1142 N N . GLY A 1 145 ? -8.371 -6.732 44.523 1.00 44.28 145 GLY A N 1
ATOM 1143 C CA . GLY A 1 145 ? -8.886 -5.430 44.963 1.00 44.28 145 GLY A CA 1
ATOM 1144 C C . GLY A 1 145 ? -7.971 -4.209 44.756 1.00 44.28 145 GLY A C 1
ATOM 1145 O O . GLY A 1 145 ? -6.754 -4.307 44.842 1.00 44.28 145 GLY A O 1
ATOM 1146 N N . GLU A 1 146 ? -8.655 -3.075 44.542 1.00 45.97 146 GLU A N 1
ATOM 1147 C CA . GLU A 1 146 ? -8.299 -1.651 44.709 1.00 45.97 146 GLU A CA 1
ATOM 1148 C C . GLU A 1 146 ? -6.953 -1.121 44.172 1.00 45.97 146 GLU A C 1
ATOM 1150 O O . GLU A 1 146 ? -5.946 -1.128 44.865 1.00 45.97 146 GLU A O 1
ATOM 1155 N N . GLU A 1 147 ? -7.001 -0.454 43.009 1.00 39.75 147 GLU A N 1
ATOM 1156 C CA . GLU A 1 147 ? -6.498 0.923 42.846 1.00 39.75 147 GLU A CA 1
ATOM 1157 C C . GLU A 1 147 ? -7.074 1.563 41.564 1.00 39.75 147 GLU A C 1
ATOM 1159 O O . GLU A 1 147 ? -7.077 0.964 40.490 1.00 39.75 147 GLU A O 1
ATOM 1164 N N . MET A 1 148 ? -7.602 2.788 41.674 1.00 43.06 148 MET A N 1
ATOM 1165 C CA . MET A 1 148 ? -8.191 3.563 40.571 1.00 43.06 148 MET A CA 1
ATOM 1166 C C . MET A 1 148 ? -7.093 4.167 39.673 1.00 43.06 148 MET A C 1
ATOM 1168 O O . MET A 1 148 ? -6.361 5.044 40.140 1.00 43.06 148 MET A O 1
ATOM 1172 N N . PRO A 1 149 ? -7.001 3.835 38.369 1.00 38.16 149 PRO A N 1
ATOM 1173 C CA . PRO A 1 149 ? -6.100 4.540 37.469 1.00 38.16 149 PRO A CA 1
ATOM 1174 C C . PRO A 1 149 ? -6.762 5.817 36.931 1.00 38.16 149 PRO A C 1
ATOM 1176 O O . PRO A 1 149 ? -7.903 5.821 36.470 1.00 38.16 149 PRO A O 1
ATOM 1179 N N . SER A 1 150 ? -6.003 6.911 36.983 1.00 35.44 150 SER A N 1
ATOM 1180 C CA . SER A 1 150 ? -6.296 8.227 36.402 1.00 35.44 150 SER A CA 1
ATOM 1181 C C . SER A 1 150 ? -6.875 8.156 34.976 1.00 35.44 150 SER A C 1
ATOM 1183 O O . SER A 1 150 ? -6.273 7.558 34.082 1.00 35.44 150 SER A O 1
ATOM 1185 N N . LYS A 1 151 ? -8.004 8.857 34.760 1.00 36.06 151 LYS A N 1
ATOM 1186 C CA . LYS A 1 151 ? -8.754 8.996 33.489 1.00 36.06 151 LYS A CA 1
ATOM 1187 C C . LYS A 1 151 ? -7.919 9.469 32.288 1.00 36.06 151 LYS A C 1
ATOM 1189 O O . LYS A 1 151 ? -8.392 9.383 31.160 1.00 36.06 151 LYS A O 1
ATOM 1194 N N . THR A 1 152 ? -6.703 9.966 32.505 1.00 29.66 152 THR A N 1
ATOM 1195 C CA . THR A 1 152 ? -5.826 10.467 31.438 1.00 29.66 152 THR A CA 1
ATOM 1196 C C . THR A 1 152 ? -5.088 9.342 30.702 1.00 29.66 152 THR A C 1
ATOM 1198 O O . THR A 1 152 ? -4.850 9.468 29.509 1.00 29.66 152 THR A O 1
ATOM 1201 N N . LYS A 1 153 ? -4.797 8.205 31.357 1.00 32.25 153 LYS A N 1
ATOM 1202 C CA . LYS A 1 153 ? -4.093 7.073 30.712 1.00 32.25 153 LYS A CA 1
ATOM 1203 C C . LYS A 1 153 ? -4.964 6.277 29.736 1.00 32.25 153 LYS A C 1
ATOM 1205 O O . LYS A 1 153 ? -4.439 5.610 28.852 1.00 32.25 153 LYS A O 1
ATOM 1210 N N . THR A 1 154 ? -6.283 6.312 29.906 1.00 34.66 154 THR A N 1
ATOM 1211 C CA . THR A 1 154 ? -7.218 5.507 29.106 1.00 34.66 154 THR A CA 1
ATOM 1212 C C . THR A 1 154 ? -7.425 6.089 27.706 1.00 34.66 154 THR A C 1
ATOM 1214 O O . THR A 1 154 ? -7.583 5.334 26.759 1.00 34.66 154 THR A O 1
ATOM 1217 N N . LEU A 1 155 ? -7.361 7.418 27.561 1.00 37.03 155 LEU A N 1
ATOM 1218 C CA . LEU A 1 155 ? -7.589 8.112 26.287 1.00 37.03 155 LEU A CA 1
ATOM 1219 C C . LEU A 1 155 ? -6.403 7.987 25.316 1.00 37.03 155 LEU A C 1
ATOM 1221 O O . LEU A 1 155 ? -6.617 7.795 24.125 1.00 37.03 155 LEU A O 1
ATOM 1225 N N . GLU A 1 156 ? -5.163 8.018 25.818 1.00 36.56 156 GLU A N 1
ATOM 1226 C CA . GLU A 1 156 ? -3.962 7.854 24.976 1.00 36.56 156 GLU A CA 1
ATOM 1227 C C . GLU A 1 156 ? -3.863 6.437 24.380 1.00 36.56 156 GLU A C 1
ATOM 1229 O O . GLU A 1 156 ? -3.397 6.264 23.258 1.00 36.56 156 GLU A O 1
ATOM 1234 N N . ARG A 1 157 ? -4.378 5.424 25.092 1.00 41.66 157 ARG A N 1
ATOM 1235 C CA . ARG A 1 157 ? -4.413 4.025 24.631 1.00 41.66 157 ARG A CA 1
ATOM 1236 C C . ARG A 1 157 ? -5.505 3.764 23.581 1.00 41.66 157 ARG A C 1
ATOM 1238 O O . ARG A 1 157 ? -5.399 2.806 22.819 1.00 41.66 157 ARG A O 1
ATOM 1245 N N . GLU A 1 158 ? -6.542 4.604 23.539 1.00 40.47 158 GLU A N 1
ATOM 1246 C CA . GLU A 1 158 ? -7.642 4.529 22.565 1.00 40.47 158 GLU A CA 1
ATOM 1247 C C . GLU A 1 158 ? -7.263 5.170 21.211 1.00 40.47 158 GLU A C 1
ATOM 1249 O O . GLU A 1 158 ? -7.640 4.640 20.166 1.00 40.47 158 GLU A O 1
ATOM 1254 N N . GLU A 1 159 ? -6.474 6.256 21.198 1.00 41.72 159 GLU A N 1
ATOM 1255 C CA . GLU A 1 159 ? -6.064 6.959 19.962 1.00 41.72 159 GLU A CA 1
ATOM 1256 C C . GLU A 1 159 ? -4.974 6.231 19.150 1.00 41.72 159 GLU A C 1
ATOM 1258 O O . GLU A 1 159 ? -4.926 6.368 17.927 1.00 41.72 159 GLU A O 1
ATOM 1263 N N . GLU A 1 160 ? -4.137 5.399 19.781 1.00 43.78 160 GLU A N 1
ATOM 1264 C CA . GLU A 1 160 ? -3.125 4.578 19.087 1.00 43.78 160 GLU A CA 1
ATOM 1265 C C . GLU A 1 160 ? -3.712 3.365 18.338 1.00 43.78 160 GLU A C 1
ATOM 1267 O O . GLU A 1 160 ? -3.002 2.676 17.606 1.00 43.78 160 GLU A O 1
ATOM 1272 N N . ARG A 1 161 ? -5.015 3.095 18.482 1.00 46.94 161 ARG A N 1
ATOM 1273 C CA . ARG A 1 161 ? -5.660 1.857 18.014 1.00 46.94 161 ARG A CA 1
ATOM 1274 C C . ARG A 1 161 ? -6.344 1.990 16.649 1.00 46.94 161 ARG A C 1
ATOM 1276 O O . ARG A 1 161 ? -7.135 1.115 16.299 1.00 46.94 161 ARG A O 1
ATOM 1283 N N . ALA A 1 162 ? -6.053 3.050 15.882 1.00 42.59 162 ALA A N 1
ATOM 1284 C CA . ALA A 1 162 ? -6.444 3.158 14.473 1.00 42.59 162 ALA A CA 1
ATOM 1285 C C . ALA A 1 162 ? -5.672 2.104 13.679 1.00 42.59 162 ALA A C 1
ATOM 1287 O O . ALA A 1 162 ? -4.52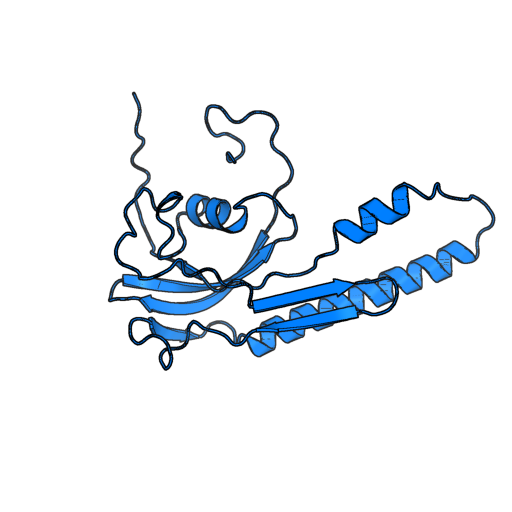6 2.272 13.258 1.00 42.59 162 ALA A O 1
ATOM 1288 N N . LYS A 1 163 ? -6.310 0.953 13.583 1.00 52.00 163 LYS A N 1
ATOM 1289 C CA . LYS A 1 163 ? -5.703 -0.294 13.199 1.00 52.00 163 LYS A CA 1
ATOM 1290 C C . LYS A 1 163 ? -5.947 -0.426 11.701 1.00 52.00 163 LYS A C 1
ATOM 1292 O O . LYS A 1 163 ? -7.086 -0.491 11.242 1.00 52.00 163 LYS A O 1
ATOM 1297 N N . TYR A 1 164 ? -4.841 -0.462 10.968 1.00 52.62 164 TYR A N 1
ATOM 1298 C CA . TYR A 1 164 ? -4.757 -0.829 9.559 1.00 52.62 164 TYR A CA 1
ATOM 1299 C C . TYR A 1 164 ? -5.141 0.300 8.591 1.00 52.62 164 TYR A C 1
ATOM 1301 O O . TYR A 1 164 ? -6.241 0.830 8.597 1.00 52.62 164 TYR A O 1
ATOM 1309 N N . ALA A 1 165 ? -4.185 0.653 7.735 1.00 46.50 165 ALA A N 1
ATOM 1310 C CA . ALA A 1 165 ? -4.419 1.259 6.436 1.00 46.50 165 ALA A CA 1
ATOM 1311 C C . ALA A 1 165 ? -3.673 0.361 5.462 1.00 46.50 165 ALA A C 1
ATOM 1313 O O . ALA A 1 165 ? -2.483 0.549 5.238 1.00 46.50 165 ALA A O 1
ATOM 1314 N N . ALA A 1 166 ? -4.365 -0.667 4.983 1.00 48.44 166 ALA A N 1
ATOM 1315 C CA . ALA A 1 166 ? -3.888 -1.557 3.941 1.00 48.44 166 ALA A CA 1
ATOM 1316 C C . ALA A 1 166 ? -3.556 -0.719 2.706 1.00 48.44 166 ALA A C 1
ATOM 1318 O O . ALA A 1 166 ? -4.470 -0.148 2.117 1.00 48.44 166 ALA A O 1
ATOM 1319 N N . VAL A 1 167 ? -2.279 -0.584 2.341 1.00 53.72 167 VAL A N 1
ATOM 1320 C CA . VAL A 1 167 ? -1.924 0.150 1.125 1.00 53.72 167 VAL A CA 1
ATOM 1321 C C . VAL A 1 167 ? -1.272 -0.729 0.087 1.00 53.72 167 VAL A C 1
ATOM 1323 O O . VAL A 1 167 ? -0.185 -1.256 0.306 1.00 53.72 167 VAL A O 1
ATOM 1326 N N . THR A 1 168 ? -1.931 -0.792 -1.066 1.00 51.12 168 THR A N 1
ATOM 1327 C CA . THR A 1 168 ? -1.310 -1.223 -2.303 1.00 51.12 168 THR A CA 1
ATOM 1328 C C . THR A 1 168 ? -0.396 -0.154 -2.864 1.00 51.12 168 THR A C 1
ATOM 1330 O O . THR A 1 168 ? -0.797 0.990 -3.059 1.00 51.12 168 THR A O 1
ATOM 1333 N N . VAL A 1 169 ? 0.834 -0.578 -3.120 1.00 59.12 169 VAL A N 1
ATOM 1334 C CA . VAL A 1 169 ? 1.889 0.189 -3.763 1.00 59.12 169 VAL A CA 1
ATOM 1335 C C . VAL A 1 169 ? 2.427 -0.626 -4.917 1.00 59.12 169 VAL A C 1
ATOM 1337 O O . VAL A 1 169 ? 2.525 -1.833 -4.777 1.00 59.12 169 VAL A O 1
ATOM 1340 N N . HIS A 1 170 ? 2.804 0.035 -6.007 1.00 57.78 170 HIS A N 1
ATOM 1341 C CA . HIS A 1 170 ? 3.687 -0.512 -7.031 1.00 57.78 170 HIS A CA 1
ATOM 1342 C C . HIS A 1 170 ? 5.117 -0.010 -6.768 1.00 57.78 170 HIS A C 1
ATOM 1344 O O . HIS A 1 170 ? 5.307 1.182 -6.532 1.00 57.78 170 HIS A O 1
ATOM 1350 N N . PHE A 1 171 ? 6.109 -0.904 -6.792 1.00 60.72 171 PHE A N 1
ATOM 1351 C CA . PHE A 1 171 ? 7.520 -0.594 -6.506 1.00 60.72 171 PHE A CA 1
ATOM 1352 C C . PHE A 1 171 ? 8.470 -0.876 -7.663 1.00 60.72 171 PHE A C 1
ATOM 1354 O O . PHE A 1 171 ? 8.634 -2.040 -8.002 1.00 60.72 171 PHE A O 1
ATOM 1361 N N . LYS A 1 172 ? 9.219 0.105 -8.173 1.00 53.03 172 LYS A N 1
ATOM 1362 C CA . LYS A 1 172 ? 10.330 -0.195 -9.098 1.00 53.03 172 LYS A CA 1
ATOM 1363 C C . LYS A 1 172 ? 11.524 -0.812 -8.344 1.00 53.03 172 LYS A C 1
ATOM 1365 O O . LYS A 1 172 ? 11.920 -0.267 -7.312 1.00 53.03 172 LYS A O 1
ATOM 1370 N N . PRO A 1 173 ? 12.126 -1.925 -8.803 1.00 46.06 173 PRO A N 1
ATOM 1371 C CA . PRO A 1 173 ? 13.403 -2.394 -8.291 1.00 46.06 173 PRO A CA 1
ATOM 1372 C C . PRO A 1 173 ? 14.558 -1.567 -8.873 1.00 46.06 173 PRO A C 1
ATOM 1374 O O . PRO A 1 173 ? 14.610 -1.302 -10.071 1.00 46.06 173 PRO A O 1
ATOM 1377 N N . ASN A 1 174 ? 15.533 -1.263 -8.014 1.00 43.19 174 ASN A N 1
ATOM 1378 C CA . ASN A 1 174 ? 16.865 -0.747 -8.342 1.00 43.19 174 ASN A CA 1
ATOM 1379 C C . ASN A 1 174 ? 16.933 0.692 -8.892 1.00 43.19 174 ASN A C 1
ATOM 1381 O O . ASN A 1 174 ? 17.039 0.940 -10.091 1.00 43.19 174 ASN A O 1
ATOM 1385 N N . ILE A 1 175 ? 17.039 1.655 -7.976 1.00 46.38 175 ILE A N 1
ATOM 1386 C CA . ILE A 1 175 ? 17.806 2.876 -8.233 1.00 46.38 175 ILE A CA 1
ATOM 1387 C C . ILE A 1 175 ? 19.071 2.779 -7.370 1.00 46.38 175 ILE A C 1
ATOM 1389 O O . ILE A 1 175 ? 18.940 2.759 -6.146 1.00 46.38 175 ILE A O 1
ATOM 1393 N N . PRO A 1 176 ? 20.285 2.716 -7.947 1.00 35.44 176 PRO A N 1
ATOM 1394 C CA . PRO A 1 176 ? 21.500 2.780 -7.147 1.00 35.44 176 PRO A CA 1
ATOM 1395 C C . PRO A 1 176 ? 21.515 4.094 -6.355 1.00 35.44 176 PRO A C 1
ATOM 1397 O O . PRO A 1 176 ? 21.296 5.168 -6.921 1.00 35.44 176 PRO A O 1
ATOM 1400 N N . PHE A 1 177 ? 21.769 3.997 -5.047 1.00 36.44 177 PHE A N 1
ATOM 1401 C CA . PHE A 1 177 ? 22.086 5.123 -4.168 1.00 36.44 177 PHE A CA 1
ATOM 1402 C C . PHE A 1 177 ? 23.361 5.798 -4.694 1.00 36.44 177 PHE A C 1
ATOM 1404 O O . PHE A 1 177 ? 24.475 5.472 -4.291 1.00 36.44 177 PHE A O 1
ATOM 1411 N N . THR A 1 178 ? 23.232 6.739 -5.625 1.00 34.06 178 THR A N 1
ATOM 1412 C CA . THR A 1 178 ? 24.314 7.684 -5.884 1.00 34.06 178 THR A CA 1
ATOM 1413 C C . THR A 1 178 ? 24.317 8.657 -4.716 1.00 34.06 178 THR A C 1
ATOM 1415 O O . THR A 1 178 ? 23.460 9.537 -4.641 1.00 34.06 178 THR A O 1
ATOM 1418 N N . HIS A 1 179 ? 25.246 8.451 -3.778 1.00 37.19 179 HIS A N 1
ATOM 1419 C CA . HIS A 1 179 ? 25.672 9.471 -2.825 1.00 37.19 179 HIS A CA 1
ATOM 1420 C C . HIS A 1 179 ? 25.813 10.806 -3.565 1.00 37.19 179 HIS A C 1
ATOM 1422 O O . HIS A 1 179 ? 26.680 10.943 -4.425 1.00 37.19 179 HIS A O 1
ATOM 1428 N N . CYS A 1 180 ? 24.971 11.782 -3.241 1.00 28.73 180 CYS A N 1
ATOM 1429 C CA . CYS A 1 180 ? 25.247 13.166 -3.586 1.00 28.73 180 CYS A CA 1
ATOM 1430 C C . CYS A 1 180 ? 25.904 13.785 -2.356 1.00 28.73 180 CYS A C 1
ATOM 1432 O O . CYS A 1 180 ? 25.230 14.315 -1.480 1.00 28.73 180 CYS A O 1
ATOM 1434 N N . GLY A 1 181 ? 27.222 13.614 -2.270 1.00 35.00 181 GLY A N 1
ATOM 1435 C CA . GLY A 1 181 ? 28.061 14.525 -1.512 1.00 35.00 181 GLY A CA 1
ATOM 1436 C C . GLY A 1 181 ? 28.315 15.766 -2.361 1.00 35.00 181 GLY A C 1
ATOM 1437 O O . GLY A 1 181 ? 28.657 15.631 -3.535 1.00 35.00 181 GLY A O 1
ATOM 1438 N N . THR A 1 182 ? 28.066 16.932 -1.775 1.00 33.91 182 THR A N 1
ATOM 1439 C CA . THR A 1 182 ? 29.021 18.028 -1.505 1.00 33.91 182 THR A CA 1
ATOM 1440 C C . THR A 1 182 ? 28.290 19.102 -0.724 1.00 33.91 182 THR A C 1
ATOM 1442 O O . THR A 1 182 ? 27.166 19.443 -1.158 1.00 33.91 182 THR A O 1
#

Foldseek 3Di:
DDDPPDPPDDDDDDWDKDKAWFFWFFFQNFTWTWIWMWTLFDDVCRVQQVCLVVVWGFAQPCPSVVNPRPPDPHTQWAQAWWWADDPVDIDTDGDDDCQDCVNPVRTDTDGGDHDPVVVVVVQVVVVVVVVVVVVVVVVVVVVDDDDDDDPVVVVVVRVSPGTDRTIIGITGHDDPPPDDDD

Radius of gyration: 19.98 Å; Cα contacts (8 Å, |Δi|>4): 264; chains: 1; bounding box: 49×32×64 Å

Sequence (182 aa):
MCIEGTEGCENPKPCQSELSVLEHGSYSGDPVTKVLLQPLTGRTHQLRVHCSAAGHPIVGDFTYSFKKDSDPYRMMLHAYYLQIPTRKELIEVSAPDPFLTSLDSNWVPQRVVHQLDEMIQELKDKTIRAEEEERSQEALFSSGGEEMPSKTKTLEREEERAKYAAVTVHFKPNIPFTHCGT

InterPro domains:
  IPR006145 Pseudouridine synthase, RsuA/RluA-like [cd02869] (6-84)
  IPR020103 Pseudouridine synthase, catalytic domain superfamily [SSF55120] (10-98)
  IPR050188 RluA Pseudouridine Synthase [PTHR21600] (9-100)

Mean predicted aligned error: 11.54 Å

Organism: Chelonoidis abingdonii (NCBI:txid106734)

pLDDT: mean 74.96, std 19.2, range [28.73, 95.75]

Secondary structure (DSSP, 8-state):
---TTSTT--SPPP--EEEEEEEEEEETTEEEEEEEEEESS--TTHHHHHHHHTT-PBTT-TTTTTT---SSSS-S----EEEEE-SS-EEEEEPPPS--TTT-TTEEEEEESS-HHHHHHHHHHHHHHHHHHHHHHHHHHTTS------THHHHHHHHTT-B---B---B-----------

Nearest PDB structures (foldseek):
  5vbb-assembly1_A  TM=9.716E-01  e=3.694E-11  Homo sapiens
  5ym6-assembly2_C  TM=2.513E-01  e=7.788E+00  Porcine coronavirus HKU15